Protein AF-A0A4Y2UQG6-F1 (afdb_monomer)

Sequence (236 aa):
MVRTAKNLVKQTGILSSPNRKAGKPLCAKTVKEVHDFYFCDEVSRVMPGKKDFLSIYVNGIKTHAQKHLILGNLNDVYIRFRELYPETKVGFSKFAEIRPKNCVLAGASGTHAVRVCTIHQNVKLMLTAIQQSNFTIEEENYYLKTYQHCLPLMMCNPAQSACYFGKCSECPGSENLAQKISDFFNNTGVENITFKQWLSTNRLTLETLVKSSEDFTAFLIEKLQLLLQHSFIATE

Radius of gyration: 27.93 Å; Cα contacts (8 Å, |Δi|>4): 248; chains: 1; bounding box: 57×42×87 Å

Nearest PDB structures (foldseek):
  2efw-assembly2_F  TM=2.407E-01  e=4.006E+00  Bacillus subtilis
  6k96-assembly1_B-2  TM=3.804E-01  e=5.611E+00  Streptomyces citricolor
  1p1j-assembly1_B  TM=3.902E-01  e=8.313E+00  Saccharomyces cerevisiae
  7v99-assembly1_A  TM=2.062E-01  e=6.641E+00  Homo sapiens

pLDDT: mean 84.13, std 10.54, range [46.88, 95.62]

Solvent-accessible surface area (backbone atoms only — not comparable to full-atom values): 14122 Å² total; per-residue (Å²): 110,71,69,61,51,56,53,40,30,74,76,66,34,89,89,52,71,82,77,76,77,80,71,85,80,75,58,69,67,59,54,48,53,54,46,55,52,53,67,32,76,89,43,16,41,77,44,87,52,95,80,32,57,39,84,43,73,58,98,85,42,83,41,83,38,66,24,22,42,33,76,62,56,72,65,61,53,47,52,54,46,44,70,78,37,69,85,63,90,70,56,69,74,58,52,65,66,66,50,52,87,41,56,40,55,77,79,44,91,77,59,74,78,69,79,75,47,58,63,62,48,31,52,50,35,46,39,50,29,61,56,66,77,35,98,67,82,48,84,92,48,55,48,59,73,43,68,83,49,43,56,60,62,36,29,42,89,83,68,51,77,45,43,43,71,72,70,43,90,80,38,66,34,61,61,64,56,45,48,55,52,50,50,50,30,63,77,69,69,47,60,65,47,64,34,49,38,65,44,85,85,87,58,85,42,80,44,80,48,76,37,43,44,68,59,42,44,58,52,50,51,55,48,50,57,54,36,40,39,49,53,55,64,74,72,108

Secondary structure (DSSP, 8-state):
-HHHHHHHHHHH-TT--PPPPPPPPPPHHHHHHHHHHHTSTTTEEE---TT-EEEEEETTEEEEEE-EEESS-HHHHHHHHHHH-TT----HHHHHHHS-TTEEETTSTTGGG----HHHHHHHHHHHHHHHHSS---GGGGGGS-HHHHGGGGS-SSPPHHHHTT--TT--TTHHHHHHHHHHHHHHT--EEEEEEEEESSSEEEEEEEEEHHHHHHHHHHHHHHHHHHHHHHH-

Mean predicted aligned error: 14.53 Å

Foldseek 3Di:
DVVVVVVQCVVPNDPGDDDDPDDDDDDPVLLVLLAVLCPPCVFWAFDPDPPQWDFDQDPNDTDIDTAIEGPDDLVVSVVVSCVVCVVRDDDSVVSVVSYDPSYDYCPPPPNPPDPPPLLQVQLVQLLVQVCVLDVDPPPVNVLSVHLVSVLPQQADVVHDPCRLVVNDPPTPHCPVVLVVQVVVCVVSVPQKTWTWGWDPPPDTDIDIDMDTSNVSSVVSSVSSSVVSNVVVVVVD

Structure (mmCIF, N/CA/C/O backbone):
data_AF-A0A4Y2UQG6-F1
#
_entry.id   AF-A0A4Y2UQG6-F1
#
loop_
_atom_site.group_PDB
_atom_site.id
_atom_site.type_symbol
_atom_site.label_atom_id
_atom_site.label_alt_id
_atom_site.label_comp_id
_atom_site.label_asym_id
_atom_site.label_entity_id
_atom_site.label_seq_id
_atom_site.pdbx_PDB_ins_code
_atom_site.Cartn_x
_atom_site.Cartn_y
_atom_site.Cartn_z
_atom_site.occupancy
_atom_site.B_iso_or_equiv
_atom_site.auth_seq_id
_atom_site.auth_comp_id
_atom_site.auth_asym_id
_atom_site.auth_atom_id
_atom_site.pdbx_PDB_model_num
ATOM 1 N N . MET A 1 1 ? -20.263 9.634 53.947 1.00 59.31 1 MET A N 1
ATOM 2 C CA . MET A 1 1 ? -19.062 8.971 53.386 1.00 59.31 1 MET A CA 1
ATOM 3 C C . MET A 1 1 ? -18.310 8.105 54.400 1.00 59.31 1 MET A C 1
ATOM 5 O O . MET A 1 1 ? -18.077 6.944 54.098 1.00 59.31 1 MET A O 1
ATOM 9 N N . VAL A 1 2 ? -17.990 8.590 55.609 1.00 73.44 2 VAL A N 1
ATOM 10 C CA . VAL A 1 2 ? -17.182 7.830 56.597 1.00 73.44 2 VAL A CA 1
ATOM 11 C C . VAL A 1 2 ? -17.821 6.503 57.052 1.00 73.44 2 VAL A C 1
ATOM 13 O O . VAL A 1 2 ? -17.135 5.490 57.139 1.00 73.44 2 VAL A O 1
ATOM 16 N N . ARG A 1 3 ? -19.139 6.468 57.309 1.00 78.00 3 ARG A N 1
ATOM 17 C CA . ARG A 1 3 ? -19.849 5.233 57.718 1.00 78.00 3 ARG A CA 1
ATOM 18 C C . ARG A 1 3 ? -19.848 4.162 56.621 1.00 78.00 3 ARG A C 1
ATOM 20 O O . ARG A 1 3 ? -19.617 2.993 56.902 1.00 78.00 3 ARG A O 1
ATOM 27 N N . THR A 1 4 ? -20.053 4.577 55.373 1.00 76.12 4 THR A N 1
ATOM 28 C CA . THR A 1 4 ? -20.059 3.697 54.200 1.00 76.12 4 THR A CA 1
ATOM 29 C C . THR A 1 4 ? -18.682 3.081 53.963 1.00 76.12 4 THR A C 1
ATOM 31 O O . THR A 1 4 ? -18.593 1.880 53.743 1.00 76.12 4 THR A O 1
ATOM 34 N N . ALA A 1 5 ? -17.613 3.874 54.098 1.00 76.75 5 ALA A N 1
ATOM 35 C CA . ALA A 1 5 ? -16.236 3.392 53.992 1.00 76.75 5 ALA A CA 1
ATOM 36 C C . ALA A 1 5 ? -15.879 2.384 55.102 1.00 76.75 5 ALA A C 1
ATOM 38 O O . ALA A 1 5 ? -15.334 1.325 54.809 1.00 76.75 5 ALA A O 1
ATOM 39 N N . LYS A 1 6 ? -16.254 2.654 56.364 1.00 82.94 6 LYS A N 1
ATOM 40 C CA . LYS A 1 6 ? -16.027 1.720 57.487 1.00 82.94 6 LYS A CA 1
ATOM 41 C C . LYS A 1 6 ? -16.740 0.375 57.295 1.00 82.94 6 LYS A C 1
ATOM 43 O O . LYS A 1 6 ? -16.175 -0.661 57.632 1.00 82.94 6 LYS A O 1
ATOM 48 N N . ASN A 1 7 ? -17.955 0.381 56.746 1.00 85.38 7 ASN A N 1
ATOM 49 C CA . ASN A 1 7 ? -18.686 -0.851 56.433 1.00 85.38 7 ASN A CA 1
ATOM 50 C C . ASN A 1 7 ? -18.042 -1.627 55.278 1.00 85.38 7 ASN A C 1
ATOM 52 O O . ASN A 1 7 ? -17.956 -2.849 55.345 1.00 85.38 7 ASN A O 1
ATOM 56 N N . LEU A 1 8 ? -17.547 -0.924 54.256 1.00 82.38 8 LEU A N 1
ATOM 57 C CA . LEU A 1 8 ? -16.873 -1.541 53.116 1.00 82.38 8 LEU A CA 1
ATOM 58 C C . LEU A 1 8 ? -15.574 -2.246 53.533 1.00 82.38 8 LEU A C 1
ATOM 60 O O . LEU A 1 8 ? -15.349 -3.395 53.156 1.00 82.38 8 LEU A O 1
ATOM 64 N N . VAL A 1 9 ? -14.784 -1.595 54.395 1.00 85.75 9 VAL A N 1
ATOM 65 C CA . VAL A 1 9 ? -13.540 -2.159 54.941 1.00 85.75 9 VAL A CA 1
ATOM 66 C C . VAL A 1 9 ? -13.820 -3.408 55.777 1.00 85.75 9 VAL A C 1
ATOM 68 O O . VAL A 1 9 ? -13.095 -4.392 55.668 1.00 85.75 9 VAL A O 1
ATOM 71 N N . LYS A 1 10 ? -14.904 -3.417 56.568 1.00 85.75 10 LYS A N 1
ATOM 72 C CA . LYS A 1 10 ? -15.327 -4.611 57.321 1.00 85.75 10 LYS A CA 1
ATOM 73 C C . LYS A 1 10 ? -15.720 -5.786 56.420 1.00 85.75 10 LYS A C 1
ATOM 75 O O . LYS A 1 10 ? -15.528 -6.925 56.822 1.00 85.75 10 LYS A O 1
ATOM 80 N N . GLN A 1 11 ? -16.293 -5.522 55.247 1.00 84.69 11 GLN A N 1
ATOM 81 C CA . GLN A 1 11 ? -16.768 -6.569 54.335 1.00 84.69 11 GLN A CA 1
ATOM 82 C C . GLN A 1 11 ? -15.687 -7.083 53.380 1.00 84.69 11 GLN A C 1
ATOM 84 O O . GLN A 1 11 ? -15.697 -8.256 53.029 1.00 84.69 11 GLN A O 1
ATOM 89 N N . THR A 1 12 ? -14.788 -6.207 52.925 1.00 82.69 12 THR A N 1
ATOM 90 C CA . THR A 1 12 ? -13.878 -6.492 51.796 1.00 82.69 12 THR A CA 1
ATOM 91 C C . THR A 1 12 ? -12.407 -6.189 52.090 1.00 82.69 12 THR A C 1
ATOM 93 O O . THR A 1 12 ? -11.560 -6.390 51.226 1.00 82.69 12 THR A O 1
ATOM 96 N N . GLY A 1 13 ? -12.084 -5.767 53.317 1.00 86.75 13 GLY A N 1
ATOM 97 C CA . GLY A 1 13 ? -10.716 -5.544 53.779 1.00 86.75 13 GLY A CA 1
ATOM 98 C C . GLY A 1 13 ? -10.219 -4.104 53.630 1.00 86.75 13 GLY A C 1
ATOM 99 O O . GLY A 1 13 ? -10.884 -3.212 53.101 1.00 86.75 13 GLY A O 1
ATOM 100 N N . ILE A 1 14 ? -9.017 -3.862 54.150 1.00 79.31 14 ILE A N 1
ATOM 101 C CA . ILE A 1 14 ? -8.327 -2.571 54.056 1.00 79.31 14 ILE A CA 1
ATOM 102 C C . ILE A 1 14 ? -8.007 -2.326 52.569 1.00 79.31 14 ILE A C 1
ATOM 104 O O . ILE A 1 14 ? -7.547 -3.243 51.900 1.00 79.31 14 ILE A O 1
ATOM 108 N N . LEU A 1 15 ? -8.263 -1.111 52.057 1.00 78.38 15 LEU A N 1
ATOM 109 C CA . LEU A 1 15 ? -8.229 -0.724 50.623 1.00 78.38 15 LEU A CA 1
ATOM 110 C C . LEU A 1 15 ? -9.467 -1.098 49.783 1.00 78.38 15 LEU A C 1
ATOM 112 O O . LEU A 1 15 ? -9.449 -0.989 48.557 1.00 78.38 15 LEU A O 1
ATOM 116 N N . SER A 1 16 ? -10.580 -1.458 50.420 1.00 76.12 16 SER A N 1
ATOM 117 C CA . SER A 1 16 ? -11.860 -1.636 49.734 1.00 76.12 16 SER A CA 1
ATOM 118 C C . SER A 1 16 ? -12.317 -0.362 49.006 1.00 76.12 16 SER A C 1
ATOM 120 O O . SER A 1 16 ? -12.436 0.700 49.627 1.00 76.12 16 SER A O 1
ATOM 122 N N . SER A 1 17 ? -12.650 -0.473 47.718 1.00 77.50 17 SER A N 1
ATOM 123 C CA . SER A 1 17 ? -13.267 0.604 46.932 1.00 77.50 17 SER A CA 1
ATOM 124 C C . SER A 1 17 ? -14.737 0.283 46.642 1.00 77.50 17 SER A C 1
ATOM 126 O O . SER A 1 17 ? -15.082 -0.883 46.441 1.00 77.50 17 SER A O 1
ATOM 128 N N . PRO A 1 18 ? -15.646 1.278 46.669 1.00 75.69 18 PRO A N 1
ATOM 129 C CA . PRO A 1 18 ? -17.056 1.026 46.406 1.00 75.69 18 PRO A CA 1
ATOM 130 C C . PRO A 1 18 ? -17.235 0.494 44.985 1.00 75.69 18 PRO A C 1
ATOM 132 O O . PRO A 1 18 ? -16.703 1.068 44.032 1.00 75.69 18 PRO A O 1
ATOM 135 N N . ASN A 1 19 ? -18.021 -0.577 44.843 1.00 74.25 19 ASN A N 1
ATOM 136 C CA . ASN A 1 19 ? -18.391 -1.100 43.533 1.00 74.25 19 ASN A CA 1
ATOM 137 C C . ASN A 1 19 ? -18.957 0.034 42.675 1.00 74.25 19 ASN A C 1
ATOM 139 O O . ASN A 1 19 ? -19.844 0.781 43.108 1.00 74.25 19 ASN A O 1
ATOM 143 N N . ARG A 1 20 ? -18.442 0.163 41.447 1.00 71.12 20 ARG A N 1
ATOM 144 C CA . ARG A 1 20 ? -18.994 1.108 40.474 1.00 71.12 20 ARG A CA 1
ATOM 145 C C . ARG A 1 20 ? -20.475 0.784 40.313 1.00 71.12 20 ARG A C 1
ATOM 147 O O . ARG A 1 20 ? -20.827 -0.360 40.032 1.00 71.12 20 ARG A O 1
ATOM 154 N N . LYS A 1 21 ? -21.343 1.781 40.512 1.00 72.00 21 LYS A N 1
ATOM 155 C CA . LYS A 1 21 ? -22.775 1.617 40.250 1.00 72.00 21 LYS A CA 1
ATOM 156 C C . LYS A 1 21 ? -22.926 1.156 38.804 1.00 72.00 21 LYS A C 1
ATOM 158 O O . LYS A 1 21 ? -22.448 1.838 37.899 1.00 72.00 21 LYS A O 1
ATOM 163 N N . ALA A 1 22 ? -23.554 -0.000 38.603 1.00 67.12 22 ALA A N 1
ATOM 164 C CA . ALA A 1 22 ? -23.855 -0.483 37.268 1.00 67.12 22 ALA A CA 1
ATOM 165 C C . ALA A 1 22 ? -24.710 0.574 36.553 1.00 67.12 22 ALA A C 1
ATOM 167 O O . ALA A 1 22 ? -25.723 1.031 37.087 1.00 67.12 22 ALA A O 1
ATOM 168 N N . GLY A 1 23 ? -24.260 1.013 35.377 1.00 68.06 23 GLY A N 1
ATOM 169 C CA . GLY A 1 23 ? -25.047 1.903 34.528 1.00 68.06 23 GLY A CA 1
ATOM 170 C C . GLY A 1 23 ? -26.311 1.205 34.025 1.00 68.06 23 GLY A C 1
ATOM 171 O O . GLY A 1 23 ? -26.434 -0.018 34.107 1.00 68.06 23 GLY A O 1
ATOM 172 N N . LYS A 1 24 ? -27.253 1.978 33.470 1.00 74.62 24 LYS A N 1
ATOM 173 C CA . LYS A 1 24 ? -28.418 1.393 32.795 1.00 74.62 24 LYS A CA 1
ATOM 174 C C . LYS A 1 24 ? -27.939 0.500 31.637 1.00 74.62 24 LYS A C 1
ATOM 176 O O . LYS A 1 24 ? -27.126 0.968 30.836 1.00 74.62 24 LYS A O 1
ATOM 181 N N . PRO A 1 25 ? -28.416 -0.754 31.536 1.00 71.31 25 PRO A N 1
ATOM 182 C CA . PRO A 1 25 ? -28.095 -1.605 30.400 1.00 71.31 25 PRO A CA 1
ATOM 183 C C . PRO A 1 25 ? -28.646 -0.969 29.121 1.00 71.31 25 PRO A C 1
ATOM 185 O O . PRO A 1 25 ? -29.734 -0.392 29.117 1.00 71.31 25 PRO A O 1
ATOM 188 N N . LEU A 1 26 ? -27.873 -1.043 28.039 1.00 77.81 26 LEU A N 1
ATOM 189 C CA . LEU A 1 26 ? -28.322 -0.567 26.735 1.00 77.81 26 LEU A CA 1
ATOM 190 C C . LEU A 1 26 ? -29.374 -1.509 26.152 1.00 77.81 26 LEU A C 1
ATOM 192 O O . LEU A 1 26 ? -29.358 -2.713 26.403 1.00 77.81 26 LEU A O 1
ATOM 196 N N . CYS A 1 27 ? -30.277 -0.946 25.351 1.00 83.44 27 CYS A N 1
ATOM 197 C CA . CYS A 1 27 ? -31.270 -1.728 24.628 1.00 83.44 27 CYS A CA 1
ATOM 198 C C . CYS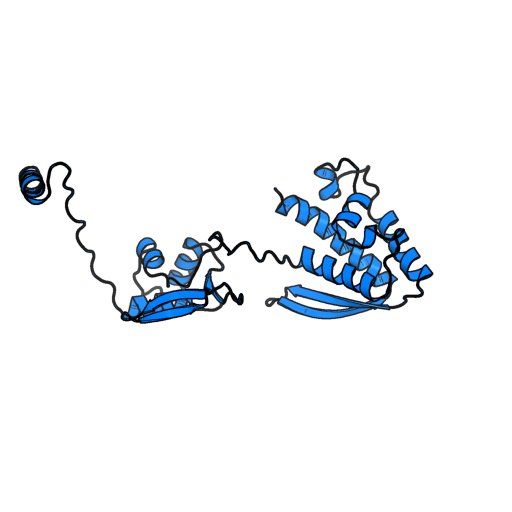 A 1 27 ? -30.578 -2.684 23.641 1.00 83.44 27 CYS A C 1
ATOM 200 O O . CYS A 1 27 ? -29.639 -2.292 22.945 1.00 83.44 27 CYS A O 1
ATOM 202 N N . ALA A 1 28 ? -31.077 -3.918 23.530 1.00 85.25 28 ALA A N 1
ATOM 203 C CA . ALA A 1 28 ? -30.563 -4.907 22.580 1.00 85.25 28 ALA A CA 1
ATOM 204 C C . ALA A 1 28 ? -30.622 -4.413 21.121 1.00 85.25 28 ALA A C 1
ATOM 206 O O . ALA A 1 28 ? -29.734 -4.729 20.332 1.00 85.25 28 ALA A O 1
ATOM 207 N N . LYS A 1 29 ? -31.620 -3.581 20.780 1.00 88.56 29 LYS A N 1
ATOM 208 C CA . LYS A 1 29 ? -31.740 -2.943 19.460 1.00 88.56 29 LYS A CA 1
ATOM 209 C C . LYS A 1 29 ? -30.519 -2.076 19.143 1.00 88.56 29 LYS A C 1
ATOM 211 O O . LYS A 1 29 ? -29.910 -2.230 18.095 1.00 88.56 29 LYS A O 1
ATOM 216 N N . THR A 1 30 ? -30.120 -1.234 20.093 1.00 87.75 30 THR A N 1
ATOM 217 C CA . THR A 1 30 ? -28.960 -0.345 19.969 1.00 87.75 30 THR A CA 1
ATOM 218 C C . THR A 1 30 ? -27.655 -1.119 19.813 1.00 87.75 30 THR A C 1
ATOM 220 O O . THR A 1 30 ? -26.798 -0.737 19.025 1.00 87.75 30 THR A O 1
ATOM 223 N N . VAL A 1 31 ? -27.498 -2.225 20.546 1.00 89.56 31 VAL A N 1
ATOM 224 C CA . VAL A 1 31 ? -26.325 -3.099 20.398 1.00 89.56 31 VAL A CA 1
ATOM 225 C C . VAL A 1 31 ? -26.276 -3.670 18.984 1.00 89.56 31 VAL A C 1
ATOM 227 O O . VAL A 1 31 ? -25.236 -3.593 18.338 1.00 89.56 31 VAL A O 1
ATOM 230 N N . LYS A 1 32 ? -27.403 -4.178 18.477 1.00 91.06 32 LYS A N 1
ATOM 231 C CA . LYS A 1 32 ? -27.479 -4.727 17.123 1.00 91.06 32 LYS A CA 1
ATOM 232 C C . LYS A 1 32 ? -27.126 -3.684 16.055 1.00 91.06 32 LYS A C 1
ATOM 234 O O . LYS A 1 32 ? -26.282 -3.967 15.218 1.00 91.06 32 LYS A O 1
ATOM 239 N N . GLU A 1 33 ? -27.674 -2.473 16.145 1.00 92.62 33 GLU A N 1
ATOM 240 C CA . GLU A 1 33 ? -27.352 -1.368 15.225 1.00 92.62 33 GLU A CA 1
ATOM 241 C C . GLU A 1 33 ? -25.851 -1.044 15.200 1.00 92.62 33 GLU A C 1
ATOM 243 O O . GLU A 1 33 ? -25.267 -0.871 14.132 1.00 92.62 33 GLU A O 1
ATOM 248 N N . VAL A 1 34 ? -25.199 -1.004 16.368 1.00 93.00 34 VAL A N 1
ATOM 249 C CA . VAL A 1 34 ? -23.748 -0.771 16.457 1.00 93.00 34 VAL A CA 1
ATOM 250 C C . VAL A 1 34 ? -22.963 -1.922 15.822 1.00 93.00 34 VAL A C 1
ATOM 252 O O . VAL A 1 34 ? -21.997 -1.677 15.102 1.00 93.00 34 VAL A O 1
ATOM 255 N N . HIS A 1 35 ? -23.366 -3.172 16.063 1.00 93.31 35 HIS A N 1
ATOM 256 C CA . HIS A 1 35 ? -22.738 -4.341 15.444 1.00 93.31 35 HIS A CA 1
ATOM 257 C C . HIS A 1 35 ? -22.876 -4.316 13.916 1.00 93.31 35 HIS A C 1
ATOM 259 O O . HIS A 1 35 ? -21.868 -4.454 13.223 1.00 93.31 35 HIS A O 1
ATOM 265 N N . ASP A 1 36 ? -24.087 -4.092 13.407 1.00 93.12 36 ASP A N 1
ATOM 266 C CA . ASP A 1 36 ? -24.377 -4.029 11.971 1.00 93.12 36 ASP A CA 1
ATOM 267 C C . ASP A 1 36 ? -23.586 -2.886 11.310 1.00 93.12 36 ASP A C 1
ATOM 269 O O . ASP A 1 36 ? -22.995 -3.070 10.245 1.00 93.12 36 ASP A O 1
ATOM 273 N N . PHE A 1 37 ? -23.463 -1.736 11.984 1.00 94.25 37 PHE A N 1
ATOM 274 C CA . PHE A 1 37 ? -22.629 -0.627 11.521 1.00 94.25 37 PHE A CA 1
ATOM 275 C C . PHE A 1 37 ? -21.143 -0.993 11.436 1.00 94.25 37 PHE A C 1
ATOM 277 O O . PHE A 1 37 ? -20.492 -0.681 10.440 1.00 94.25 37 PHE A O 1
ATOM 284 N N . TYR A 1 38 ? -20.594 -1.685 12.440 1.00 93.94 38 TYR A N 1
ATOM 285 C CA . TYR A 1 38 ? -19.204 -2.141 12.390 1.00 93.94 38 TYR A CA 1
ATOM 286 C C . TYR A 1 38 ? -18.952 -3.136 11.254 1.00 93.94 38 TYR A C 1
ATOM 288 O O . TYR A 1 38 ? -17.843 -3.150 10.725 1.00 93.94 38 TYR A O 1
ATOM 296 N N . PHE A 1 39 ? -19.937 -3.956 10.881 1.00 91.81 39 PHE A N 1
ATOM 297 C CA . PHE A 1 39 ? -19.825 -4.918 9.780 1.00 91.81 39 PHE A CA 1
ATOM 298 C C . PHE A 1 39 ? -20.112 -4.330 8.396 1.00 91.81 39 PHE A C 1
ATOM 300 O O . PHE A 1 39 ? -19.947 -5.036 7.406 1.00 91.81 39 PHE A O 1
ATOM 307 N N . CYS A 1 40 ? -20.489 -3.055 8.309 1.00 89.25 40 CYS A N 1
ATOM 308 C CA . CYS A 1 40 ? -20.601 -2.363 7.034 1.00 89.25 40 CYS A CA 1
ATOM 309 C C . CYS A 1 40 ? -19.231 -2.293 6.339 1.00 89.25 40 CYS A C 1
ATOM 311 O O . CYS A 1 40 ? -18.246 -1.875 6.955 1.00 89.25 40 CYS A O 1
ATOM 313 N N . ASP A 1 41 ? -19.187 -2.627 5.045 1.00 81.69 41 ASP A N 1
ATOM 314 C CA . ASP A 1 41 ? -17.964 -2.634 4.222 1.00 81.69 41 ASP A CA 1
ATOM 315 C C . ASP A 1 41 ? -17.271 -1.258 4.135 1.00 81.69 41 ASP A C 1
ATOM 317 O O . ASP A 1 41 ? -16.080 -1.157 3.822 1.00 81.69 41 ASP A O 1
ATOM 321 N N . GLU A 1 42 ? -18.009 -0.181 4.419 1.00 83.00 42 GLU A N 1
ATOM 322 C CA . GLU A 1 42 ? -17.467 1.179 4.500 1.00 83.00 42 GLU A CA 1
ATOM 323 C C . GLU A 1 42 ? -16.688 1.439 5.798 1.00 83.00 42 GLU A C 1
ATOM 325 O O . GLU A 1 42 ? -15.825 2.317 5.836 1.00 83.00 42 GLU A O 1
ATOM 330 N N . VAL A 1 43 ? -16.994 0.696 6.865 1.00 86.50 43 VAL A N 1
ATOM 331 C CA . VAL A 1 43 ? -16.442 0.889 8.214 1.00 86.50 43 VAL A CA 1
ATOM 332 C C . VAL A 1 43 ? -15.356 -0.137 8.513 1.00 86.50 43 VAL A C 1
ATOM 334 O O . VAL A 1 43 ? -14.313 0.208 9.082 1.00 86.50 43 VAL A O 1
ATOM 337 N N . SER A 1 44 ? -15.573 -1.396 8.133 1.00 89.44 44 SER A N 1
ATOM 338 C CA . SER A 1 44 ? -14.588 -2.460 8.296 1.00 89.44 44 SER A CA 1
ATOM 339 C C . SER A 1 44 ? -14.510 -3.369 7.076 1.00 89.44 44 SER A C 1
ATOM 341 O O . SER A 1 44 ? -15.455 -3.485 6.308 1.00 89.44 44 SER A O 1
ATOM 343 N N . ARG A 1 45 ? -13.364 -4.030 6.892 1.00 86.56 45 ARG A N 1
ATOM 344 C CA . ARG A 1 45 ? -13.153 -5.009 5.817 1.00 86.56 45 ARG A CA 1
ATOM 345 C C . ARG A 1 45 ? -12.725 -6.348 6.364 1.00 86.56 45 ARG A C 1
ATOM 347 O O . ARG A 1 45 ? -11.868 -6.411 7.241 1.00 86.56 45 ARG A O 1
ATOM 354 N N . VAL A 1 46 ? -13.250 -7.417 5.782 1.00 87.12 46 VAL A N 1
ATOM 355 C CA . VAL A 1 46 ? -12.806 -8.781 6.074 1.00 87.12 46 VAL A CA 1
ATOM 356 C C . VAL A 1 46 ? -11.313 -8.911 5.760 1.00 87.12 46 VAL A C 1
ATOM 358 O O . VAL A 1 46 ? -10.864 -8.584 4.661 1.00 87.12 46 VAL A O 1
ATOM 361 N N . MET A 1 47 ? -10.532 -9.395 6.722 1.00 83.56 47 MET A N 1
ATOM 362 C CA . MET A 1 47 ? -9.133 -9.754 6.503 1.00 83.56 47 MET A CA 1
ATOM 363 C C . MET A 1 47 ? -9.083 -11.162 5.893 1.00 83.56 47 MET A C 1
ATOM 365 O O . MET A 1 47 ? -9.564 -12.084 6.541 1.00 83.56 47 MET A O 1
ATOM 369 N N . PRO A 1 48 ? -8.539 -11.381 4.682 1.00 79.38 48 PRO A N 1
ATOM 370 C CA . PRO A 1 48 ? -8.662 -12.663 3.976 1.00 79.38 48 PRO A CA 1
ATOM 371 C C . PRO A 1 48 ? -7.637 -13.730 4.399 1.00 79.38 48 PRO A C 1
ATOM 373 O O . PRO A 1 48 ? -7.674 -14.853 3.895 1.00 79.38 48 PRO A O 1
ATOM 376 N N . GLY A 1 49 ? -6.678 -13.412 5.274 1.00 76.94 49 GLY A N 1
ATOM 377 C CA . GLY A 1 49 ? -5.585 -14.322 5.593 1.00 76.94 49 GLY A CA 1
ATOM 378 C C . GLY A 1 49 ? -6.036 -15.567 6.359 1.00 76.94 49 GLY A C 1
ATOM 379 O O . GLY A 1 49 ? -6.877 -15.517 7.255 1.00 76.94 49 GLY A O 1
ATOM 380 N N . LYS A 1 50 ? -5.383 -16.706 6.088 1.00 77.19 50 LYS A N 1
ATOM 381 C CA . LYS A 1 50 ? -5.613 -17.972 6.815 1.00 77.19 50 LYS A CA 1
ATOM 382 C C . LYS A 1 50 ? -5.359 -17.854 8.325 1.00 77.19 50 LYS A C 1
ATOM 384 O O . LYS A 1 50 ? -5.891 -18.643 9.091 1.00 77.19 50 LYS A O 1
ATOM 389 N N . LYS A 1 51 ? -4.535 -16.893 8.757 1.00 77.50 51 LYS A N 1
ATOM 390 C CA . LYS A 1 51 ? -4.244 -16.600 10.175 1.00 77.50 51 LYS A CA 1
ATOM 391 C C . LYS A 1 51 ? -5.152 -15.506 10.762 1.00 77.50 51 LYS A C 1
ATOM 393 O O . LYS A 1 51 ? -5.065 -15.214 11.955 1.00 77.50 51 LYS A O 1
ATOM 398 N N . ASP A 1 52 ? -6.038 -14.923 9.957 1.00 83.00 52 ASP A N 1
ATOM 399 C CA . ASP A 1 52 ? -6.895 -13.799 10.337 1.00 83.00 52 ASP A CA 1
ATOM 400 C C . ASP A 1 52 ? -8.259 -14.254 10.867 1.00 83.00 52 ASP A C 1
ATOM 402 O O . ASP A 1 52 ? -9.298 -13.687 10.545 1.00 83.00 52 ASP A O 1
ATOM 406 N N . PHE A 1 53 ? -8.255 -15.260 11.739 1.00 86.19 53 PHE A N 1
ATOM 407 C CA . PHE A 1 53 ? -9.434 -15.683 12.488 1.00 86.19 53 PHE A CA 1
ATOM 408 C C . PHE A 1 53 ? -9.223 -15.477 13.989 1.00 86.19 53 PHE A C 1
ATOM 410 O O . PHE A 1 53 ? -8.095 -15.446 14.491 1.00 86.19 53 PHE A O 1
ATOM 417 N N . LEU A 1 54 ? -10.320 -15.319 14.720 1.00 85.62 54 LEU A N 1
ATOM 418 C CA . LEU A 1 54 ? -10.341 -15.214 16.171 1.00 85.62 54 LEU A CA 1
ATOM 419 C C . LEU A 1 54 ? -11.308 -16.255 16.733 1.00 85.62 54 LEU A C 1
ATOM 421 O O . LEU A 1 54 ? -12.419 -16.412 16.232 1.00 85.62 54 LEU A O 1
ATOM 425 N N . SER A 1 55 ? -10.902 -16.961 17.786 1.00 86.12 55 SER A N 1
ATOM 426 C CA . SER A 1 55 ? -11.822 -17.822 18.528 1.00 86.12 55 SER A CA 1
ATOM 427 C C . SER A 1 55 ? -12.641 -16.971 19.498 1.00 86.12 55 SER A C 1
ATOM 429 O O . SER A 1 55 ? -12.100 -16.448 20.473 1.00 86.12 55 SER A O 1
ATOM 431 N N . ILE A 1 56 ? -13.938 -16.837 19.234 1.00 85.44 56 ILE A N 1
ATOM 432 C CA . ILE A 1 56 ? -14.900 -16.151 20.099 1.00 85.44 56 ILE A CA 1
ATOM 433 C C . ILE A 1 56 ? -15.842 -17.166 20.747 1.00 85.44 56 ILE A C 1
ATOM 435 O O . ILE A 1 56 ? -16.200 -18.176 20.151 1.00 85.44 56 ILE A O 1
ATOM 439 N N . TYR A 1 57 ? -16.259 -16.891 21.980 1.00 84.44 57 TYR A N 1
ATOM 440 C CA . TYR A 1 57 ? -17.343 -17.631 22.617 1.00 84.44 57 TYR A CA 1
ATOM 441 C C . TYR A 1 57 ? -18.657 -16.910 22.334 1.00 84.44 57 TYR A C 1
ATOM 443 O O . TYR A 1 57 ? -18.829 -15.765 22.754 1.00 84.44 57 TYR A O 1
ATOM 451 N N . VAL A 1 58 ? -19.568 -17.581 21.637 1.00 81.06 58 VAL A N 1
ATOM 452 C CA . VAL A 1 58 ? -20.935 -17.110 21.391 1.00 81.06 58 VAL A CA 1
ATOM 453 C C . VAL A 1 58 ? -21.864 -18.116 22.054 1.00 81.06 58 VAL A C 1
ATOM 455 O O . VAL A 1 58 ? -21.812 -19.300 21.738 1.00 81.06 58 VAL A O 1
ATOM 458 N N . ASN A 1 59 ? -22.663 -17.670 23.025 1.00 81.06 59 ASN A N 1
ATOM 459 C CA . ASN A 1 59 ? -23.590 -18.525 23.783 1.00 81.06 59 ASN A CA 1
ATOM 460 C C . ASN A 1 59 ? -22.924 -19.768 24.412 1.00 81.06 59 ASN A C 1
ATOM 462 O O . ASN A 1 59 ? -23.492 -20.853 24.425 1.00 81.06 59 ASN A O 1
ATOM 466 N N . GLY A 1 60 ? -21.687 -19.620 24.900 1.00 83.50 60 GLY A N 1
ATOM 467 C CA . GLY A 1 60 ? -20.913 -20.713 25.504 1.00 83.50 60 GLY A CA 1
ATOM 468 C C . GLY A 1 60 ? -20.212 -21.639 24.504 1.00 83.50 60 GLY A C 1
ATOM 469 O O . GLY A 1 60 ? -19.388 -22.451 24.915 1.00 83.50 60 GLY A O 1
ATOM 470 N N . ILE A 1 61 ? -20.454 -21.481 23.200 1.00 87.25 61 ILE A N 1
ATOM 471 C CA . ILE A 1 61 ? -19.825 -22.286 22.150 1.00 87.25 61 ILE A CA 1
ATOM 472 C C . ILE A 1 61 ? -18.628 -21.528 21.576 1.00 87.25 61 ILE A C 1
ATOM 474 O O . ILE A 1 61 ? -18.735 -20.368 21.165 1.00 87.25 61 ILE A O 1
ATOM 478 N N . LYS A 1 62 ? -17.470 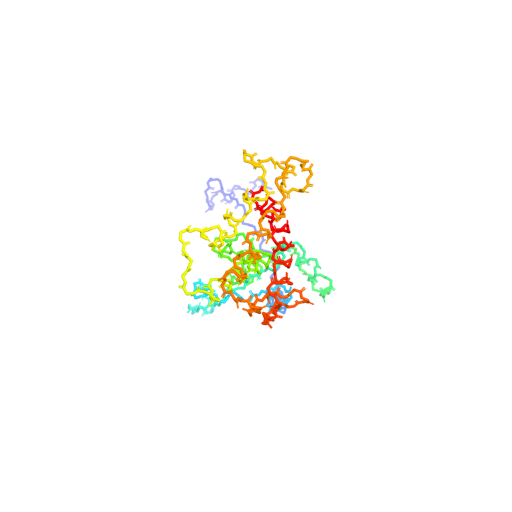-22.192 21.532 1.00 88.75 62 LYS A N 1
ATOM 479 C CA . LYS A 1 62 ? -16.266 -21.660 20.890 1.00 88.75 62 LYS A CA 1
ATOM 480 C C . LYS A 1 62 ? -16.436 -21.734 19.373 1.00 88.75 62 LYS A C 1
ATOM 482 O O . LYS A 1 62 ? -16.503 -22.818 18.806 1.00 88.75 62 LYS A O 1
ATOM 487 N N . THR A 1 63 ? -16.480 -20.580 18.722 1.00 88.38 63 THR A N 1
ATOM 488 C CA . THR A 1 63 ? -16.615 -20.440 17.268 1.00 88.38 63 THR A CA 1
ATOM 489 C C . THR A 1 63 ? -15.434 -19.656 16.706 1.00 88.38 63 THR A C 1
ATOM 491 O O . THR A 1 63 ? -14.853 -18.803 17.381 1.00 88.38 63 THR A O 1
ATOM 494 N N . HIS A 1 64 ? -15.032 -19.976 15.477 1.00 88.81 64 HIS A N 1
ATOM 495 C CA . HIS A 1 64 ? -14.013 -19.221 14.753 1.00 88.81 64 HIS A CA 1
ATOM 496 C C . HIS A 1 64 ? -14.705 -18.145 13.918 1.00 88.81 64 HIS A C 1
ATOM 498 O O . HIS A 1 64 ? -15.512 -18.464 13.051 1.00 88.81 64 HIS A O 1
ATOM 504 N N . ALA A 1 65 ? -14.392 -16.881 14.189 1.00 88.62 65 ALA A N 1
ATOM 505 C CA . ALA A 1 65 ? -14.883 -15.742 13.426 1.00 88.62 65 ALA A CA 1
ATOM 506 C C . ALA A 1 65 ? -13.734 -15.104 12.643 1.00 88.62 65 ALA A C 1
ATOM 508 O O . ALA A 1 65 ? -12.636 -14.930 13.180 1.00 88.62 65 ALA A O 1
ATOM 509 N N . GLN A 1 66 ? -13.990 -14.733 11.390 1.00 89.31 66 GLN A N 1
ATOM 510 C CA . GLN A 1 66 ? -13.023 -14.001 10.578 1.00 89.31 66 GLN A CA 1
ATOM 511 C C . GLN A 1 66 ? -12.814 -12.599 11.159 1.00 89.31 66 GLN A C 1
ATOM 513 O O . GLN A 1 66 ? -13.768 -11.958 11.615 1.00 89.31 66 GLN A O 1
ATOM 518 N N . LYS A 1 67 ? -11.567 -12.123 11.168 1.00 90.38 67 LYS A N 1
ATOM 519 C CA . LYS A 1 67 ? -11.247 -10.760 11.596 1.00 90.38 67 LYS A CA 1
ATOM 520 C C . LYS A 1 67 ? -11.696 -9.754 10.541 1.00 90.38 67 LYS A C 1
ATOM 522 O O . LYS A 1 67 ? -11.547 -9.979 9.342 1.00 90.38 67 LYS A O 1
ATOM 527 N N . HIS A 1 68 ? -12.192 -8.621 11.011 1.00 90.62 68 HIS A N 1
ATOM 528 C CA . HIS A 1 68 ? -12.505 -7.446 10.216 1.00 90.62 68 HIS A CA 1
ATOM 529 C C . HIS A 1 68 ? -11.581 -6.307 10.641 1.00 90.62 68 HIS A C 1
ATOM 531 O O . HIS A 1 68 ? -11.491 -6.001 11.826 1.00 90.62 68 HIS A O 1
ATOM 537 N N . LEU A 1 69 ? -10.894 -5.672 9.700 1.00 88.75 69 LEU A N 1
ATOM 538 C CA . LEU A 1 69 ? -10.070 -4.499 9.952 1.00 88.75 69 LEU A CA 1
ATOM 539 C C . LEU A 1 69 ? -10.926 -3.238 9.844 1.00 88.75 69 LEU A C 1
ATOM 541 O O . LEU A 1 69 ? -11.496 -2.973 8.789 1.00 88.75 69 LEU A O 1
ATOM 545 N N . ILE A 1 70 ? -10.994 -2.452 10.916 1.00 90.25 70 ILE A N 1
ATOM 546 C CA . ILE A 1 70 ? -11.646 -1.139 10.911 1.00 90.25 70 ILE A CA 1
ATOM 547 C C . ILE A 1 70 ? -10.779 -0.163 10.106 1.00 90.25 70 ILE A C 1
ATOM 549 O O . ILE A 1 70 ? -9.578 -0.052 10.355 1.00 90.25 70 ILE A O 1
ATOM 553 N N . LEU A 1 71 ? -11.392 0.534 9.145 1.00 83.62 71 LEU A N 1
ATOM 554 C CA . LEU A 1 71 ? -10.690 1.371 8.162 1.00 83.62 71 LEU A CA 1
ATOM 555 C C . LEU A 1 71 ? -10.337 2.780 8.660 1.00 83.62 71 LEU A C 1
ATOM 557 O O . LEU A 1 71 ? -9.611 3.498 7.979 1.00 83.62 71 LEU A O 1
ATOM 561 N N . GLY A 1 72 ? -10.845 3.179 9.825 1.00 82.31 72 GLY A N 1
ATOM 562 C CA . GLY A 1 72 ? -10.637 4.504 10.405 1.00 82.31 72 GLY A CA 1
ATOM 563 C C . GLY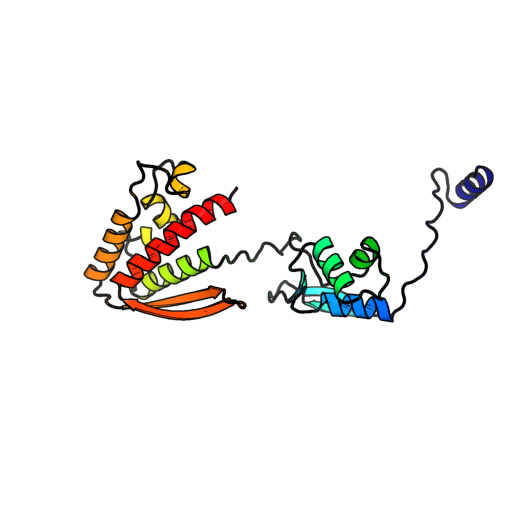 A 1 72 ? -10.281 4.455 11.885 1.00 82.31 72 GLY A C 1
ATOM 564 O O . GLY A 1 72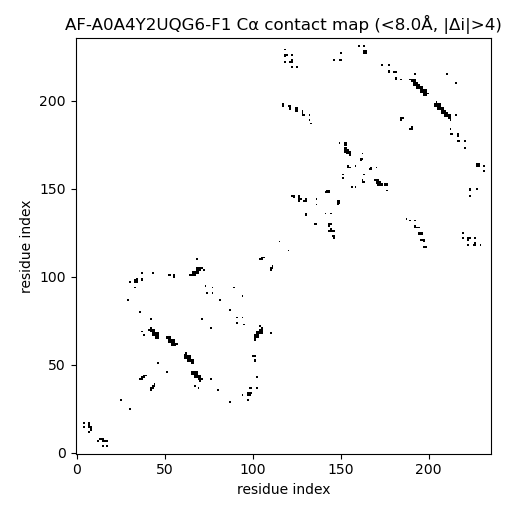 ? -10.280 3.395 12.522 1.00 82.31 72 GLY A O 1
ATOM 565 N N . ASN A 1 73 ? -9.992 5.625 12.451 1.00 86.00 73 ASN A N 1
ATOM 566 C CA . ASN A 1 73 ? -9.835 5.742 13.893 1.00 86.00 73 ASN A CA 1
ATOM 567 C C . ASN A 1 73 ? -11.218 5.572 14.576 1.00 86.00 73 ASN A C 1
ATOM 569 O O . ASN A 1 73 ? -12.269 5.768 13.962 1.00 86.00 73 ASN A O 1
ATOM 573 N N . LEU A 1 74 ? -11.246 5.187 15.857 1.00 90.00 74 LEU A N 1
ATOM 574 C CA . LEU A 1 74 ? -12.522 4.968 16.555 1.00 90.00 74 LEU A CA 1
ATOM 575 C C . LEU A 1 74 ? -13.368 6.243 16.683 1.00 90.00 74 LEU A C 1
ATOM 577 O O . LEU A 1 74 ? -14.592 6.135 16.726 1.00 90.00 74 LEU A O 1
ATOM 581 N N . ASN A 1 75 ? -12.738 7.418 16.763 1.00 89.12 75 ASN A N 1
ATOM 582 C CA . ASN A 1 75 ? -13.435 8.698 16.885 1.00 89.12 75 ASN A CA 1
ATOM 583 C C . ASN A 1 75 ? -14.200 9.031 15.598 1.00 89.12 75 ASN A C 1
ATOM 585 O O . ASN A 1 75 ? -15.395 9.292 15.668 1.00 89.12 75 ASN A O 1
ATOM 589 N N . ASP A 1 76 ? -13.555 8.946 14.439 1.00 87.44 76 ASP A N 1
ATOM 590 C CA . ASP A 1 76 ? -14.125 9.185 13.112 1.00 87.44 76 ASP A CA 1
ATOM 591 C C . ASP A 1 76 ? -15.271 8.209 12.845 1.00 87.44 76 ASP A C 1
ATOM 593 O O . ASP A 1 76 ? -16.355 8.598 12.413 1.00 87.44 76 ASP A O 1
ATOM 597 N N . VAL A 1 77 ? -15.058 6.929 13.171 1.00 91.00 77 VAL A N 1
ATOM 598 C CA . VAL A 1 77 ? -16.081 5.886 13.036 1.00 91.00 77 VAL A CA 1
ATOM 599 C C . VAL A 1 77 ? -17.291 6.189 13.929 1.00 91.00 77 VAL A C 1
ATOM 601 O O . VAL A 1 77 ? -18.430 5.998 13.506 1.00 91.00 77 VAL A O 1
ATOM 604 N N . TYR A 1 78 ? -17.074 6.702 15.142 1.00 93.69 78 TYR A N 1
ATOM 605 C CA . TYR A 1 78 ? -18.155 7.115 16.039 1.00 93.69 78 TYR A CA 1
ATOM 606 C C . TYR A 1 78 ? -18.883 8.380 15.562 1.00 93.69 78 TYR A C 1
ATOM 608 O O . TYR A 1 78 ? -20.109 8.438 15.654 1.00 93.69 78 TYR A O 1
ATOM 616 N N . ILE A 1 79 ? -18.164 9.375 15.036 1.00 91.31 79 ILE A N 1
ATOM 617 C CA . ILE A 1 79 ? -18.767 10.580 14.446 1.00 91.31 79 ILE A CA 1
ATOM 618 C C . ILE A 1 79 ? -19.702 10.169 13.304 1.00 91.31 79 ILE A C 1
ATOM 620 O O . ILE A 1 79 ? -20.885 10.502 13.337 1.00 91.31 79 ILE A O 1
ATOM 624 N N . ARG A 1 80 ? -19.222 9.321 12.387 1.00 90.62 80 ARG A N 1
ATOM 625 C CA . ARG A 1 80 ? -20.022 8.791 11.274 1.00 90.62 80 ARG A CA 1
ATOM 626 C C . ARG A 1 80 ? -21.233 7.982 11.744 1.00 90.62 80 ARG A C 1
ATOM 628 O O . ARG A 1 80 ? -22.312 8.084 11.168 1.00 90.62 80 ARG A O 1
ATOM 635 N N . PHE A 1 81 ? -21.090 7.202 12.818 1.00 93.06 81 PHE A N 1
ATOM 636 C CA . PHE A 1 81 ? -22.225 6.503 13.427 1.00 93.06 81 PHE A CA 1
ATOM 637 C C . PHE A 1 81 ? -23.295 7.483 13.924 1.00 93.06 81 PHE A C 1
ATOM 639 O O . PHE A 1 81 ? -24.482 7.264 13.700 1.00 93.06 81 PHE A O 1
ATOM 646 N N . ARG A 1 82 ? -22.892 8.572 14.589 1.00 92.69 82 ARG A N 1
ATOM 647 C CA . ARG A 1 82 ? -23.817 9.589 15.113 1.00 92.69 82 ARG A CA 1
ATOM 648 C C . ARG A 1 82 ? -24.523 10.370 14.005 1.00 92.69 82 ARG A C 1
ATOM 650 O O . ARG A 1 82 ? -25.668 10.759 14.210 1.00 92.69 82 ARG A O 1
ATOM 657 N N . GLU A 1 83 ? -23.864 10.573 12.869 1.00 90.81 83 GLU A N 1
ATOM 658 C CA . GLU A 1 83 ? -24.459 11.192 11.678 1.00 90.81 83 GLU A CA 1
ATOM 659 C C . GLU A 1 83 ? -25.530 10.294 11.043 1.00 90.81 83 GLU A C 1
ATOM 661 O O . GLU A 1 83 ? -26.608 10.773 10.701 1.00 90.81 83 GLU A O 1
ATOM 666 N N . LEU A 1 84 ? -25.263 8.989 10.931 1.00 89.44 84 LEU A N 1
ATOM 667 C CA . LEU A 1 84 ? -26.188 8.023 10.323 1.00 89.44 84 LEU A CA 1
ATOM 668 C C . LEU A 1 84 ? -27.327 7.595 11.259 1.00 89.44 84 LEU A C 1
ATOM 670 O O . LEU A 1 84 ? -28.419 7.270 10.796 1.00 89.44 84 LEU A O 1
ATOM 674 N N . TYR A 1 85 ? -27.084 7.603 12.571 1.00 90.50 85 TYR A N 1
ATOM 675 C CA . TYR A 1 85 ? -28.035 7.175 13.599 1.00 90.50 85 TYR A CA 1
ATOM 676 C C . TYR A 1 85 ? -28.206 8.255 14.685 1.00 90.50 85 TYR A C 1
ATOM 678 O O . TYR A 1 85 ? -27.842 8.035 15.849 1.00 90.50 85 TYR A O 1
ATOM 686 N N . PRO A 1 86 ? -28.775 9.432 14.350 1.00 88.62 86 PRO A N 1
ATOM 687 C CA . PRO A 1 86 ? -28.887 10.555 15.287 1.00 88.62 86 PRO A CA 1
ATOM 688 C C . PRO A 1 86 ? -29.749 10.225 16.519 1.00 88.62 86 PRO A C 1
ATOM 690 O O . PRO A 1 86 ? -29.420 10.635 17.640 1.00 88.62 86 PRO A O 1
ATOM 693 N N . GLU A 1 87 ? -30.791 9.409 16.330 1.00 87.38 87 GLU A N 1
ATOM 694 C CA . GLU A 1 87 ? -31.729 8.967 17.374 1.00 87.38 87 GLU A CA 1
ATOM 695 C C . GLU A 1 87 ? -31.105 7.992 18.385 1.00 87.38 87 GLU A C 1
ATOM 697 O O . GLU A 1 87 ? -31.535 7.899 19.542 1.00 87.38 87 GLU A O 1
ATOM 702 N N . THR A 1 88 ? -30.048 7.279 17.988 1.00 86.81 88 THR A N 1
ATOM 703 C CA . THR A 1 88 ? -29.423 6.254 18.822 1.00 86.81 88 THR A CA 1
ATOM 704 C C . THR A 1 88 ? -28.457 6.892 19.822 1.00 86.81 88 THR A C 1
ATOM 706 O O . THR A 1 88 ? -27.337 7.306 19.508 1.00 86.81 88 THR A O 1
ATOM 709 N N . LYS A 1 89 ? -28.896 6.983 21.083 1.00 85.38 89 LYS A N 1
ATOM 710 C CA . LYS A 1 89 ? -28.132 7.592 22.185 1.00 85.38 89 LYS A CA 1
ATOM 711 C C . LYS A 1 89 ? -27.095 6.620 22.751 1.00 85.38 89 LYS A C 1
ATOM 713 O O . LYS A 1 89 ? -27.362 5.893 23.706 1.00 85.38 89 LYS A O 1
ATOM 718 N N . VAL A 1 90 ? -25.891 6.643 22.185 1.00 89.06 90 VAL A N 1
ATOM 719 C CA . VAL A 1 90 ? -24.722 5.898 22.679 1.00 89.06 90 VAL A CA 1
ATOM 720 C C . VAL A 1 90 ? -23.552 6.858 22.822 1.00 89.06 90 VAL A C 1
ATOM 722 O O . VAL A 1 90 ? -23.273 7.616 21.905 1.00 89.06 90 VAL A O 1
ATOM 725 N N . GLY A 1 91 ? -22.872 6.833 23.971 1.00 90.44 91 GLY A N 1
ATOM 726 C CA . GLY A 1 91 ? -21.633 7.588 24.172 1.00 90.44 91 GLY A CA 1
ATOM 727 C C . GLY A 1 91 ? -20.412 6.846 23.622 1.00 90.44 91 GLY A C 1
ATOM 728 O O . GLY A 1 91 ? -20.390 5.615 23.615 1.00 90.44 91 GLY A O 1
ATOM 729 N N . PHE A 1 92 ? -19.369 7.588 23.242 1.00 91.62 92 PHE A N 1
ATOM 730 C CA . PHE A 1 92 ? -18.146 7.053 22.627 1.00 91.62 92 PHE A CA 1
ATOM 731 C C . PHE A 1 92 ? -17.537 5.857 23.376 1.00 91.62 92 PHE A C 1
ATOM 733 O O . PHE A 1 92 ? -17.302 4.806 22.783 1.00 91.62 92 PHE A O 1
ATOM 740 N N . SER A 1 93 ? -17.331 5.971 24.694 1.00 89.75 93 SER A N 1
ATOM 741 C CA . SER A 1 93 ? -16.724 4.890 25.483 1.00 89.75 93 SER A CA 1
ATOM 742 C C . SER A 1 93 ? -17.527 3.594 25.399 1.00 89.75 93 SER A C 1
ATOM 744 O O . SER A 1 93 ? -16.949 2.513 25.331 1.00 89.75 93 SER A O 1
ATOM 746 N N . LYS A 1 94 ? -18.861 3.699 25.365 1.00 89.94 94 LYS A N 1
ATOM 747 C CA . LYS A 1 94 ? -19.733 2.529 25.297 1.00 89.94 94 LYS A CA 1
ATOM 748 C C . LYS A 1 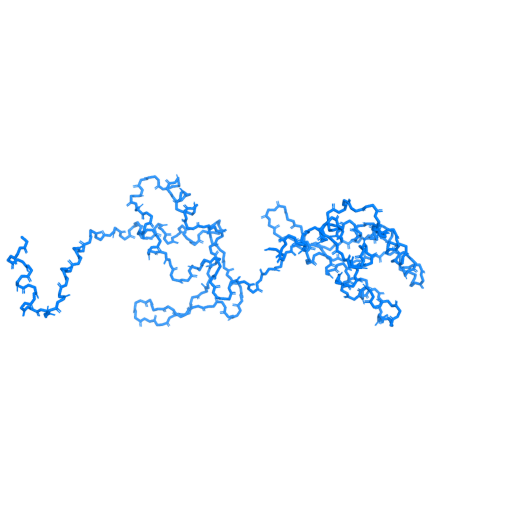94 ? -19.832 1.969 23.880 1.00 89.94 94 LYS A C 1
ATOM 750 O O . LYS A 1 94 ? -19.865 0.755 23.723 1.00 89.94 94 LYS A O 1
ATOM 755 N N . PHE A 1 95 ? -19.809 2.834 22.869 1.00 93.00 95 PHE A N 1
ATOM 756 C CA . PHE A 1 95 ? -19.675 2.442 21.466 1.00 93.00 95 PHE A CA 1
ATOM 757 C C . PHE A 1 95 ? -18.404 1.606 21.241 1.00 93.00 95 PHE A C 1
ATOM 759 O O . PHE A 1 95 ? -18.479 0.493 20.726 1.00 93.00 95 PHE A O 1
ATOM 766 N N . ALA A 1 96 ? -17.258 2.089 21.733 1.00 91.75 96 ALA A N 1
ATOM 767 C CA . ALA A 1 96 ? -15.981 1.386 21.638 1.00 91.75 96 ALA A CA 1
ATOM 768 C C . ALA A 1 96 ? -15.964 0.054 22.4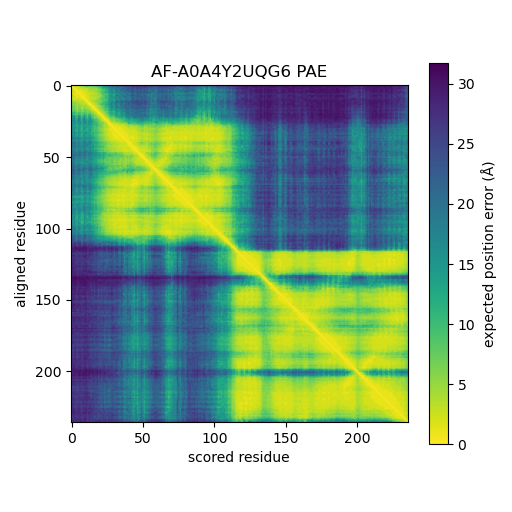16 1.00 91.75 96 ALA A C 1
ATOM 770 O O . ALA A 1 96 ? -15.322 -0.901 21.980 1.00 91.75 96 ALA A O 1
ATOM 771 N N . GLU A 1 97 ? -16.669 -0.026 23.550 1.00 90.12 97 GLU A N 1
ATOM 772 C CA . GLU A 1 97 ? -16.793 -1.252 24.353 1.00 90.12 97 GLU A CA 1
ATOM 773 C C . GLU A 1 97 ? -17.670 -2.320 23.674 1.00 90.12 97 GLU A C 1
ATOM 775 O O . GLU A 1 97 ? -17.363 -3.506 23.761 1.00 90.12 97 GLU A O 1
ATOM 780 N N . ILE A 1 98 ? -18.749 -1.910 22.994 1.00 91.50 98 ILE A N 1
ATOM 781 C CA . ILE A 1 98 ? -19.702 -2.813 22.315 1.00 91.50 98 ILE A CA 1
ATOM 782 C C . ILE A 1 98 ? -19.144 -3.367 21.003 1.00 91.50 98 ILE A C 1
ATOM 784 O O . ILE A 1 98 ? -19.669 -4.343 20.473 1.00 91.50 98 ILE A O 1
ATOM 788 N N . ARG A 1 99 ? -18.062 -2.779 20.488 1.00 91.75 99 ARG A N 1
ATOM 789 C CA . ARG A 1 99 ? -17.395 -3.227 19.269 1.00 91.75 99 ARG A CA 1
ATOM 790 C C . ARG A 1 99 ? -17.247 -4.762 19.229 1.00 91.75 99 ARG A C 1
ATOM 792 O O . ARG A 1 99 ? -16.678 -5.341 20.163 1.00 91.75 99 ARG A O 1
ATOM 799 N N . PRO A 1 100 ? -17.663 -5.421 18.127 1.00 91.44 100 PRO A N 1
ATOM 800 C CA . PRO A 1 100 ? -17.454 -6.853 17.950 1.00 91.44 100 PRO A CA 1
ATOM 801 C C . PRO A 1 100 ? -15.980 -7.227 18.150 1.00 91.44 100 PRO A C 1
ATOM 803 O O . PRO A 1 100 ? -15.085 -6.569 17.622 1.00 91.44 100 PRO A O 1
ATOM 806 N N . LYS A 1 101 ? -15.699 -8.309 18.888 1.00 89.50 101 LYS A N 1
ATOM 807 C CA . LYS A 1 101 ? -14.315 -8.738 19.186 1.00 89.50 101 LYS A CA 1
ATOM 808 C C . LYS A 1 101 ? -13.507 -9.096 17.938 1.00 89.50 101 LYS A C 1
ATOM 810 O O . LYS A 1 101 ? -12.282 -9.033 17.965 1.00 89.50 101 LYS A O 1
ATOM 815 N N . ASN A 1 102 ? -14.186 -9.504 16.870 1.00 90.69 102 ASN A N 1
ATOM 816 C CA . ASN A 1 102 ? -13.573 -9.798 15.585 1.00 90.69 102 ASN A CA 1
ATOM 817 C C . ASN A 1 102 ? -13.294 -8.535 14.747 1.00 90.69 102 ASN A C 1
ATOM 819 O O . ASN A 1 102 ? -12.561 -8.643 13.772 1.00 90.69 102 ASN A O 1
ATOM 823 N N . CYS A 1 103 ? -13.778 -7.351 15.138 1.00 91.06 103 CYS A N 1
ATOM 824 C CA . CYS A 1 103 ? -13.406 -6.077 14.520 1.00 91.06 103 CYS A CA 1
ATOM 825 C C . CYS A 1 103 ? -12.153 -5.495 15.199 1.00 91.06 103 CYS A C 1
ATOM 827 O O . CYS A 1 103 ? -12.199 -5.011 16.334 1.00 91.06 103 CYS A O 1
ATOM 829 N N . VAL A 1 104 ? -11.020 -5.548 14.502 1.00 89.44 104 VAL A N 1
ATOM 830 C CA . VAL A 1 104 ? -9.698 -5.126 14.977 1.00 89.44 104 VAL A CA 1
ATOM 831 C C . VAL A 1 104 ? -9.322 -3.747 14.435 1.00 89.44 104 VAL A C 1
ATOM 833 O O . VAL A 1 104 ? -9.717 -3.364 13.336 1.00 89.44 104 VAL A O 1
ATOM 836 N N . LEU A 1 105 ? -8.549 -2.987 15.213 1.00 86.81 105 LEU A N 1
ATOM 837 C CA . LEU A 1 105 ? -8.017 -1.689 14.788 1.00 86.81 105 LEU A CA 1
ATOM 838 C C . LEU A 1 105 ? -6.731 -1.863 13.988 1.00 86.81 105 LEU A C 1
ATOM 840 O O . LEU A 1 105 ? -5.934 -2.760 14.279 1.00 86.81 105 LEU A O 1
ATOM 844 N N . ALA A 1 106 ? -6.495 -0.938 13.059 1.00 76.19 106 ALA A N 1
ATOM 845 C CA . ALA A 1 106 ? -5.172 -0.726 12.490 1.00 76.19 106 ALA A CA 1
ATOM 846 C C . ALA A 1 106 ? -4.173 -0.443 13.628 1.00 76.19 106 ALA A C 1
ATOM 848 O O . ALA A 1 106 ? -4.429 0.417 14.470 1.00 76.19 106 ALA A O 1
ATOM 849 N N . GLY A 1 107 ? -3.081 -1.208 13.701 1.00 68.38 107 GLY A N 1
ATOM 850 C CA . G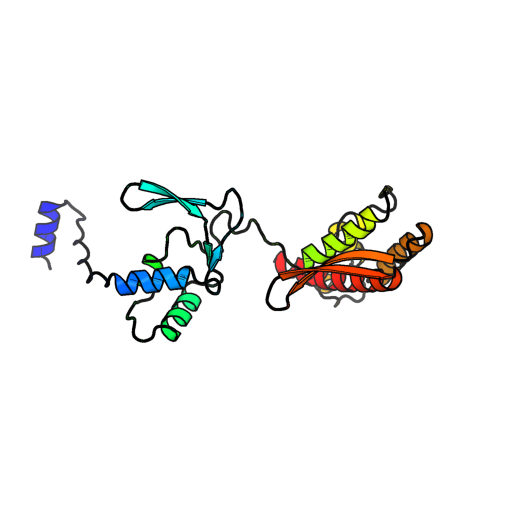LY A 1 107 ? -2.124 -1.136 14.816 1.00 68.38 107 GLY A CA 1
ATOM 851 C C . GLY A 1 107 ? -2.038 -2.407 15.661 1.00 68.38 107 GLY A C 1
ATOM 852 O O . GLY A 1 107 ? -1.032 -2.650 16.323 1.00 68.38 107 GLY A O 1
A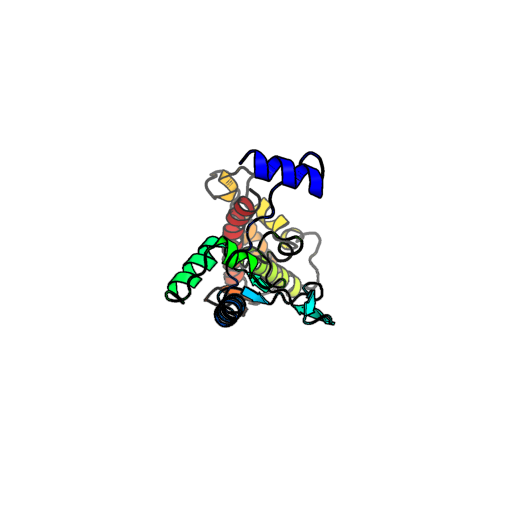TOM 853 N N . ALA A 1 108 ? -3.077 -3.250 15.650 1.00 68.69 108 ALA A N 1
ATOM 854 C CA . ALA A 1 108 ? -3.039 -4.511 16.387 1.00 68.69 108 ALA A CA 1
ATOM 855 C C . ALA A 1 108 ? -1.991 -5.466 15.785 1.00 68.69 108 ALA A C 1
ATOM 857 O O . ALA A 1 108 ? -1.787 -5.496 14.569 1.00 68.69 108 ALA A O 1
ATOM 858 N N . SER A 1 109 ? -1.336 -6.276 16.621 1.00 60.72 109 SER A N 1
ATOM 859 C CA . SER A 1 109 ? -0.330 -7.241 16.156 1.00 60.72 109 SER A CA 1
ATOM 860 C C . SER A 1 109 ? -0.887 -8.130 15.031 1.00 60.72 109 SER A C 1
ATOM 862 O O . SER A 1 109 ? -1.982 -8.686 15.148 1.00 60.72 109 SER A O 1
ATOM 864 N N . GLY A 1 110 ? -0.158 -8.212 13.914 1.00 63.00 110 GLY A N 1
ATOM 865 C CA . GLY A 1 110 ? -0.582 -8.906 12.691 1.00 63.00 110 GLY A CA 1
ATOM 866 C C . GLY A 1 110 ? -1.340 -8.047 11.666 1.00 63.00 110 GLY A C 1
ATOM 867 O O . GLY A 1 110 ? -1.422 -8.449 10.511 1.00 63.00 110 GLY A O 1
ATOM 868 N N . THR A 1 111 ? -1.821 -6.847 12.017 1.00 57.62 111 THR A N 1
ATOM 869 C CA . THR A 1 111 ? -2.502 -5.940 11.057 1.00 57.62 111 THR A CA 1
ATOM 870 C C . THR A 1 111 ? -1.537 -5.195 10.132 1.00 57.62 111 THR A C 1
ATOM 872 O O . THR A 1 111 ? -1.919 -4.777 9.045 1.00 57.62 111 THR A O 1
ATOM 875 N N . HIS A 1 112 ? -0.262 -5.088 10.516 1.00 53.09 112 HIS A N 1
ATOM 876 C CA . HIS A 1 112 ? 0.793 -4.469 9.708 1.00 53.09 112 HIS A CA 1
ATOM 877 C C . HIS A 1 112 ? 1.386 -5.391 8.631 1.00 53.09 112 HIS A C 1
ATOM 879 O O . HIS A 1 112 ? 2.252 -4.959 7.876 1.00 53.09 112 HIS A O 1
ATOM 885 N N . ALA A 1 113 ? 0.933 -6.645 8.533 1.00 46.88 113 ALA A N 1
ATOM 886 C CA . ALA A 1 113 ? 1.513 -7.623 7.613 1.00 46.88 113 ALA A CA 1
ATOM 887 C C . ALA A 1 113 ? 1.194 -7.359 6.128 1.00 46.88 113 ALA A C 1
ATOM 889 O O . ALA A 1 113 ? 1.760 -8.016 5.260 1.00 46.88 113 ALA A O 1
ATOM 890 N N . VAL A 1 114 ? 0.313 -6.402 5.810 1.00 50.44 114 VAL A N 1
ATOM 891 C CA . VAL A 1 114 ? -0.097 -6.119 4.428 1.00 50.44 114 VAL A CA 1
ATOM 892 C C . VAL A 1 114 ? -0.055 -4.615 4.155 1.00 50.44 114 VAL A C 1
ATOM 894 O O . VAL A 1 114 ? -1.078 -3.963 3.976 1.00 50.44 114 VAL A O 1
ATOM 897 N N . ARG A 1 115 ? 1.151 -4.038 4.091 1.00 53.34 115 ARG A N 1
ATOM 898 C CA . ARG A 1 115 ? 1.369 -2.795 3.332 1.00 53.34 115 ARG A CA 1
ATOM 899 C C . ARG A 1 115 ? 1.732 -3.158 1.896 1.00 53.34 115 ARG A C 1
ATOM 901 O O . ARG A 1 115 ? 2.895 -3.107 1.508 1.00 53.34 115 ARG A O 1
ATOM 908 N N . VAL A 1 116 ? 0.740 -3.527 1.092 1.00 61.41 116 VAL A N 1
ATOM 909 C CA . VAL A 1 116 ? 0.921 -3.541 -0.365 1.00 61.41 116 VAL A CA 1
ATOM 910 C C . VAL A 1 116 ? 0.531 -2.155 -0.860 1.00 61.41 116 VAL A C 1
ATOM 912 O O . VAL A 1 116 ? -0.597 -1.922 -1.278 1.00 61.41 116 VAL A O 1
ATOM 915 N N . CYS A 1 117 ? 1.447 -1.194 -0.726 1.00 81.19 117 CYS A N 1
ATOM 916 C CA . CYS A 1 117 ? 1.262 0.095 -1.381 1.00 81.19 117 CYS A CA 1
ATOM 917 C C . CYS A 1 117 ? 1.229 -0.139 -2.895 1.00 81.19 117 CYS A C 1
ATOM 919 O O . CYS A 1 117 ? 2.120 -0.799 -3.433 1.00 81.19 117 CYS A O 1
ATOM 921 N N . THR A 1 118 ? 0.227 0.412 -3.578 1.00 85.94 118 THR A N 1
ATOM 922 C CA . THR A 1 118 ? 0.098 0.311 -5.037 1.00 85.94 118 THR A CA 1
ATOM 923 C C . THR A 1 118 ? 1.325 0.867 -5.753 1.00 85.94 118 THR A C 1
ATOM 925 O O . THR A 1 118 ? 1.746 0.285 -6.743 1.00 85.94 118 THR A O 1
ATOM 928 N N . ILE A 1 119 ? 1.963 1.912 -5.214 1.00 88.62 119 ILE A N 1
ATOM 929 C CA . ILE A 1 119 ? 3.194 2.501 -5.765 1.00 88.62 119 ILE A CA 1
ATOM 930 C C . ILE A 1 119 ? 4.321 1.457 -5.778 1.00 88.62 119 ILE A C 1
ATOM 932 O O . ILE A 1 119 ? 4.879 1.154 -6.829 1.00 88.62 119 ILE A O 1
ATOM 936 N N . HIS A 1 120 ? 4.596 0.828 -4.630 1.00 87.44 120 HIS A N 1
ATOM 937 C CA . HIS A 1 120 ? 5.604 -0.231 -4.525 1.00 87.44 120 HIS A CA 1
ATOM 938 C C . HIS A 1 120 ? 5.237 -1.460 -5.363 1.00 87.44 120 HIS A C 1
ATOM 940 O O . HIS A 1 120 ? 6.093 -2.057 -6.014 1.00 87.44 120 HIS A O 1
ATOM 946 N N . GLN A 1 121 ? 3.968 -1.869 -5.323 1.00 88.56 121 GLN A N 1
ATOM 947 C CA . GLN A 1 121 ? 3.520 -3.089 -5.981 1.00 88.56 121 GLN A CA 1
ATOM 948 C C . GLN A 1 121 ? 3.535 -2.962 -7.502 1.00 88.56 121 GLN A C 1
ATOM 950 O O . GLN A 1 121 ? 3.922 -3.913 -8.173 1.00 88.56 121 GLN A O 1
ATOM 955 N N . ASN A 1 122 ? 3.163 -1.805 -8.045 1.00 92.31 122 ASN A N 1
ATOM 956 C CA . ASN A 1 122 ? 3.162 -1.575 -9.486 1.00 92.31 122 ASN A CA 1
ATOM 957 C C . ASN A 1 122 ? 4.584 -1.602 -10.046 1.00 92.31 122 ASN A C 1
ATOM 959 O O . ASN A 1 122 ? 4.823 -2.308 -11.018 1.00 92.31 122 ASN A O 1
ATOM 963 N N . VAL A 1 123 ? 5.548 -0.952 -9.382 1.00 92.44 123 VAL A N 1
ATOM 964 C CA . VAL A 1 123 ? 6.960 -1.031 -9.795 1.00 92.44 123 VAL A CA 1
ATOM 965 C C . VAL A 1 123 ? 7.475 -2.472 -9.734 1.00 92.44 123 VAL A C 1
ATOM 967 O O . VAL A 1 123 ? 8.136 -2.922 -10.664 1.00 92.44 123 VAL A O 1
ATOM 970 N N . LYS A 1 124 ? 7.134 -3.236 -8.685 1.00 91.06 124 LYS A N 1
ATOM 971 C CA . LYS A 1 124 ? 7.490 -4.665 -8.612 1.00 91.06 124 LYS A CA 1
ATOM 972 C C . LYS A 1 124 ? 6.920 -5.458 -9.786 1.00 91.06 124 LYS A C 1
ATOM 974 O O . LYS A 1 124 ? 7.657 -6.221 -10.394 1.00 91.06 124 LYS A O 1
ATOM 979 N N . LEU A 1 125 ? 5.640 -5.268 -10.112 1.00 91.88 125 LEU A N 1
ATOM 980 C CA . LEU A 1 125 ? 4.991 -5.960 -11.229 1.00 91.88 125 LEU A CA 1
ATOM 981 C C . LEU A 1 125 ? 5.634 -5.608 -12.576 1.00 91.88 125 LEU A C 1
ATOM 983 O O . LEU A 1 125 ? 5.820 -6.496 -13.403 1.00 91.88 125 LEU A O 1
ATOM 987 N N . MET A 1 126 ? 6.008 -4.343 -12.776 1.00 93.12 126 MET A N 1
ATOM 988 C CA . MET A 1 126 ? 6.723 -3.903 -13.975 1.00 93.12 126 MET A CA 1
ATOM 989 C C . MET A 1 126 ? 8.107 -4.549 -14.073 1.00 93.12 126 MET A C 1
ATOM 991 O O . MET A 1 126 ? 8.427 -5.123 -15.106 1.00 93.12 126 MET A O 1
ATOM 995 N N . LEU A 1 127 ? 8.899 -4.543 -12.997 1.00 91.19 127 LEU A N 1
ATOM 996 C CA . LEU A 1 127 ? 10.208 -5.207 -12.989 1.00 91.19 127 LEU A CA 1
ATOM 997 C C . LEU A 1 127 ? 10.077 -6.714 -13.228 1.00 91.19 127 LEU A C 1
ATOM 999 O O . LEU A 1 127 ? 10.835 -7.275 -14.007 1.00 91.19 127 LEU A O 1
ATOM 1003 N N . THR A 1 128 ? 9.081 -7.372 -12.630 1.00 89.06 128 THR A N 1
ATOM 1004 C CA . THR A 1 128 ? 8.801 -8.788 -12.901 1.00 89.06 128 THR A CA 1
ATOM 1005 C C . THR A 1 128 ? 8.464 -9.041 -14.371 1.00 89.06 128 THR A C 1
ATOM 1007 O O . THR A 1 128 ? 8.877 -10.066 -14.899 1.00 89.06 128 THR A O 1
ATOM 1010 N N . ALA A 1 129 ? 7.774 -8.125 -15.055 1.00 89.56 129 ALA A N 1
ATOM 1011 C CA . ALA A 1 129 ? 7.497 -8.275 -16.483 1.00 89.56 129 ALA A CA 1
ATOM 1012 C C . ALA A 1 129 ? 8.781 -8.267 -17.330 1.00 89.56 129 ALA A C 1
ATOM 1014 O O . ALA A 1 129 ? 8.915 -9.103 -18.216 1.00 89.56 129 ALA A O 1
ATOM 1015 N N . ILE A 1 130 ? 9.760 -7.417 -16.996 1.00 87.50 130 ILE A N 1
ATOM 1016 C CA . ILE A 1 130 ? 11.089 -7.403 -17.645 1.00 87.50 130 ILE A CA 1
ATOM 1017 C C . ILE A 1 130 ? 11.821 -8.737 -17.436 1.00 87.50 130 ILE A C 1
ATOM 1019 O O . ILE A 1 130 ? 12.479 -9.265 -18.328 1.00 87.50 130 ILE A O 1
ATOM 1023 N N . GLN A 1 131 ? 11.693 -9.306 -16.238 1.00 82.62 131 GLN A N 1
ATOM 1024 C CA . GLN A 1 131 ? 12.303 -10.592 -15.887 1.00 82.62 131 GLN A CA 1
ATOM 1025 C C . GLN A 1 131 ? 11.597 -11.777 -16.541 1.00 82.62 131 GLN A C 1
ATOM 1027 O O . GLN A 1 131 ? 12.164 -12.855 -16.630 1.00 82.62 131 GLN A O 1
ATOM 1032 N N . GLN A 1 132 ? 10.338 -11.612 -16.939 1.00 79.31 132 GLN A N 1
ATOM 1033 C CA . GLN A 1 132 ? 9.567 -12.639 -17.631 1.00 79.31 132 GLN A CA 1
ATOM 1034 C C . GLN A 1 132 ? 9.719 -12.542 -19.147 1.00 79.31 132 GLN A C 1
ATOM 1036 O O . GLN A 1 132 ? 9.602 -13.563 -19.820 1.00 79.31 132 GLN A O 1
ATOM 1041 N N . SER A 1 133 ? 10.002 -11.350 -19.684 1.00 72.31 133 SER A N 1
ATOM 1042 C CA . SER A 1 133 ? 10.312 -11.183 -21.105 1.00 72.31 133 SER A CA 1
ATOM 1043 C C . SER A 1 133 ? 11.659 -11.800 -21.490 1.00 72.31 133 SER A C 1
ATOM 1045 O O . SER A 1 133 ? 11.864 -12.059 -22.667 1.00 72.31 133 SER A O 1
ATOM 1047 N N . ASN A 1 134 ? 12.544 -12.085 -20.523 1.00 64.50 134 ASN A N 1
ATOM 1048 C CA . ASN A 1 134 ? 13.844 -12.720 -20.750 1.00 64.50 134 ASN A CA 1
ATOM 1049 C C . ASN A 1 134 ? 14.129 -13.816 -19.710 1.00 64.50 134 ASN A C 1
ATOM 1051 O O . ASN A 1 134 ? 14.096 -13.565 -18.512 1.00 64.50 134 ASN A O 1
ATOM 1055 N N . PHE A 1 135 ? 14.450 -15.034 -20.159 1.00 51.66 135 PHE A N 1
ATOM 1056 C CA . PHE A 1 135 ? 14.611 -16.216 -19.293 1.00 51.66 135 PHE A CA 1
ATOM 1057 C C . PHE A 1 135 ? 15.825 -16.168 -18.340 1.00 51.66 135 PHE A C 1
ATOM 1059 O O . PHE A 1 135 ? 15.906 -16.984 -17.420 1.00 51.66 135 PHE A O 1
ATOM 1066 N N . THR A 1 136 ? 16.745 -15.215 -18.508 1.00 52.38 136 THR A N 1
ATOM 1067 C CA . THR A 1 136 ? 17.960 -15.080 -17.692 1.00 52.38 136 THR A CA 1
ATOM 1068 C C . THR A 1 136 ? 18.283 -13.609 -17.437 1.00 52.38 136 THR A C 1
ATOM 1070 O O . THR A 1 136 ? 18.733 -12.893 -18.325 1.00 52.38 136 THR A O 1
ATOM 1073 N N . ILE A 1 137 ? 18.091 -13.145 -16.196 1.00 59.19 137 ILE A N 1
ATOM 1074 C CA . ILE A 1 137 ? 18.785 -11.943 -15.717 1.00 59.19 137 ILE A CA 1
ATOM 1075 C C . ILE A 1 137 ? 20.250 -12.352 -15.554 1.00 59.19 137 ILE A C 1
ATOM 1077 O O . ILE A 1 137 ? 20.612 -12.984 -14.562 1.00 59.19 137 ILE A O 1
ATOM 1081 N N . GLU A 1 138 ? 21.068 -12.060 -16.555 1.00 62.38 138 GLU A N 1
ATOM 1082 C CA . GLU A 1 138 ? 22.518 -12.238 -16.480 1.00 62.38 138 GLU A CA 1
ATOM 1083 C C . GLU A 1 138 ? 23.123 -11.294 -15.423 1.00 62.38 138 GLU A C 1
ATOM 1085 O O . GLU A 1 138 ? 22.489 -10.313 -15.017 1.00 62.38 138 GLU A O 1
ATOM 1090 N N . GLU A 1 139 ? 24.346 -11.578 -14.958 1.00 59.19 139 GLU A N 1
ATOM 1091 C CA . GLU A 1 139 ? 25.023 -10.781 -13.917 1.00 59.19 139 GLU A CA 1
ATOM 1092 C C . GLU A 1 139 ? 25.093 -9.284 -14.270 1.00 59.19 139 GLU A C 1
ATOM 1094 O O . GLU A 1 139 ? 24.977 -8.429 -13.390 1.00 59.19 139 GLU A O 1
ATOM 1099 N N . GLU A 1 140 ? 25.174 -8.960 -15.562 1.00 61.88 140 GLU A N 1
ATOM 1100 C CA . GLU A 1 140 ? 25.255 -7.593 -16.085 1.00 61.88 140 GLU A CA 1
ATOM 1101 C C . GLU A 1 140 ? 23.965 -6.772 -15.875 1.00 61.88 140 GLU A C 1
ATOM 1103 O O . GLU A 1 140 ? 24.016 -5.544 -15.798 1.00 61.88 140 GLU A O 1
ATOM 1108 N N . ASN A 1 141 ? 22.811 -7.427 -15.687 1.00 69.25 141 ASN A N 1
ATOM 1109 C CA . ASN A 1 141 ? 21.498 -6.779 -15.549 1.00 69.25 141 ASN A CA 1
ATOM 1110 C C . ASN A 1 141 ? 20.905 -6.873 -14.133 1.00 69.25 141 ASN A C 1
ATOM 1112 O O . ASN A 1 141 ? 19.702 -6.669 -13.928 1.00 69.25 141 ASN A O 1
ATOM 1116 N N . TYR A 1 142 ? 21.742 -7.135 -13.120 1.00 71.69 142 TYR A N 1
ATOM 1117 C CA . TYR A 1 142 ? 21.310 -7.285 -11.721 1.00 71.69 142 TYR A CA 1
ATOM 1118 C C . TYR A 1 142 ? 20.515 -6.077 -11.188 1.00 71.69 142 TYR A C 1
ATOM 1120 O O . TYR A 1 142 ? 19.686 -6.221 -10.282 1.00 71.69 142 TYR A O 1
ATOM 1128 N N . TYR A 1 143 ? 20.736 -4.888 -11.758 1.00 73.69 143 TYR A N 1
ATOM 1129 C CA . TYR A 1 143 ? 20.063 -3.656 -11.361 1.00 73.69 143 TYR A CA 1
ATOM 1130 C C . TYR A 1 143 ? 18.551 -3.658 -11.643 1.00 73.69 143 TYR A C 1
ATOM 1132 O O . TYR A 1 143 ? 17.822 -2.895 -11.010 1.00 73.69 143 TYR A O 1
ATOM 1140 N N . LEU A 1 144 ? 18.058 -4.549 -12.514 1.00 82.25 144 LEU A N 1
ATOM 1141 C CA . LEU A 1 144 ? 16.630 -4.737 -12.821 1.00 82.25 144 LEU A CA 1
ATOM 1142 C C . LEU A 1 144 ? 15.968 -5.838 -11.977 1.00 82.25 144 LEU A C 1
ATOM 1144 O O . LEU A 1 144 ? 14.794 -6.169 -12.163 1.00 82.25 144 LEU A O 1
ATOM 1148 N N . LYS A 1 145 ? 16.692 -6.411 -11.008 1.00 80.00 145 LYS A N 1
ATOM 1149 C CA . LYS A 1 145 ? 16.155 -7.464 -10.137 1.00 80.00 145 LYS A CA 1
ATOM 1150 C C . LYS A 1 145 ? 15.094 -6.937 -9.173 1.00 80.00 145 LYS A C 1
ATOM 1152 O O . LYS A 1 145 ? 14.071 -7.579 -8.936 1.00 80.00 145 LYS A O 1
ATOM 1157 N N . THR A 1 146 ? 15.351 -5.777 -8.580 1.00 85.44 146 THR A N 1
ATOM 1158 C CA . THR A 1 146 ? 14.449 -5.135 -7.623 1.00 85.44 146 THR A CA 1
ATOM 1159 C C . THR A 1 146 ? 14.574 -3.623 -7.725 1.00 85.44 146 THR A C 1
ATOM 1161 O O . THR A 1 146 ? 15.625 -3.099 -8.090 1.00 85.44 146 THR A O 1
ATOM 1164 N N . TYR A 1 147 ? 13.525 -2.908 -7.316 1.00 87.88 147 TYR A N 1
ATOM 1165 C CA . TYR A 1 147 ? 13.551 -1.446 -7.295 1.00 87.88 147 TYR A CA 1
ATOM 1166 C C . TYR A 1 147 ? 14.682 -0.903 -6.410 1.00 87.88 147 TYR A C 1
ATOM 1168 O O . TYR A 1 147 ? 15.220 0.157 -6.695 1.00 87.88 147 TYR A O 1
ATOM 1176 N N . GLN A 1 148 ? 15.089 -1.642 -5.371 1.00 86.94 148 GLN A N 1
ATOM 1177 C CA . GLN A 1 148 ? 16.174 -1.249 -4.469 1.00 86.94 148 GLN A CA 1
ATOM 1178 C C . GLN A 1 148 ? 17.522 -1.129 -5.186 1.00 86.94 148 GLN A C 1
ATOM 1180 O O . GLN A 1 148 ? 18.388 -0.407 -4.706 1.00 86.94 148 GLN A O 1
ATOM 1185 N N . HIS A 1 149 ? 17.695 -1.800 -6.327 1.00 86.56 149 HIS A N 1
ATOM 1186 C CA . HIS A 1 149 ? 18.875 -1.630 -7.169 1.00 86.56 149 HIS A CA 1
ATOM 1187 C C . HIS A 1 149 ? 18.705 -0.516 -8.212 1.00 86.56 149 HIS A C 1
ATOM 1189 O O . HIS A 1 149 ? 19.697 0.084 -8.610 1.00 86.56 149 HIS A O 1
ATOM 1195 N N . CYS A 1 150 ? 17.470 -0.192 -8.614 1.00 88.12 150 CYS A N 1
ATOM 1196 C CA . CYS A 1 150 ? 17.189 0.907 -9.541 1.00 88.12 150 CYS A CA 1
ATOM 1197 C C . CYS A 1 150 ? 17.341 2.286 -8.877 1.00 88.12 150 CYS A C 1
ATOM 1199 O O . CYS A 1 150 ? 17.973 3.173 -9.440 1.00 88.12 150 CYS A O 1
ATOM 1201 N N . LEU A 1 151 ? 16.774 2.475 -7.677 1.00 90.19 151 LEU A N 1
ATOM 1202 C CA . LEU A 1 151 ? 16.720 3.791 -7.020 1.00 90.19 151 LEU A CA 1
ATOM 1203 C C . LEU A 1 151 ? 18.108 4.426 -6.781 1.00 90.19 151 LEU A C 1
ATOM 1205 O O . LEU A 1 151 ? 18.247 5.620 -7.046 1.00 90.19 151 LEU A O 1
ATOM 1209 N N . PRO A 1 152 ? 19.149 3.687 -6.340 1.00 88.69 152 PRO A N 1
ATOM 1210 C CA . PRO A 1 152 ? 20.483 4.259 -6.153 1.00 88.69 152 PRO A CA 1
ATOM 1211 C C . PRO A 1 152 ? 21.127 4.764 -7.446 1.00 88.69 152 PRO A C 1
ATOM 1213 O O . PRO A 1 152 ? 21.969 5.648 -7.385 1.00 88.69 152 PRO A O 1
ATOM 1216 N N . LEU A 1 153 ? 20.728 4.241 -8.611 1.00 88.94 153 LEU A N 1
ATOM 1217 C CA . LEU A 1 153 ? 21.239 4.709 -9.905 1.00 88.94 153 LEU A CA 1
ATOM 1218 C C . LEU A 1 153 ? 20.681 6.084 -10.295 1.00 88.94 153 LEU A C 1
ATOM 1220 O O . LEU A 1 153 ? 21.233 6.727 -11.180 1.00 88.94 153 LEU A O 1
ATOM 1224 N N . MET A 1 154 ? 19.603 6.528 -9.640 1.00 90.38 154 MET A N 1
ATOM 1225 C CA . MET A 1 154 ? 18.943 7.809 -9.904 1.00 90.38 154 MET A CA 1
ATOM 1226 C C . MET A 1 154 ? 19.371 8.924 -8.940 1.00 90.38 154 MET A C 1
ATOM 1228 O O . MET A 1 154 ? 18.984 10.079 -9.117 1.00 90.38 154 MET A O 1
ATOM 1232 N N . MET A 1 155 ? 20.143 8.592 -7.904 1.00 91.62 155 MET A N 1
ATOM 1233 C CA . MET A 1 155 ? 20.477 9.491 -6.801 1.00 91.62 155 MET A CA 1
ATOM 1234 C C . MET A 1 155 ? 21.980 9.536 -6.537 1.00 91.62 155 MET A C 1
ATOM 1236 O O . MET A 1 155 ? 22.732 8.656 -6.943 1.00 91.62 155 MET A O 1
ATOM 1240 N N . CYS A 1 156 ? 22.414 10.556 -5.800 1.00 91.06 156 CYS A N 1
ATOM 1241 C CA . CYS A 1 156 ? 23.762 10.594 -5.248 1.00 91.06 156 CYS A CA 1
ATOM 1242 C C . CYS A 1 156 ? 23.990 9.430 -4.270 1.00 91.06 156 CYS A C 1
ATOM 1244 O O . CYS A 1 156 ? 23.065 8.983 -3.590 1.00 91.06 156 CYS A O 1
ATOM 1246 N N . ASN A 1 157 ? 25.243 8.995 -4.139 1.00 87.88 157 ASN A N 1
ATOM 1247 C CA . ASN A 1 157 ? 25.671 8.055 -3.109 1.00 87.88 157 ASN A CA 1
ATOM 1248 C C . ASN A 1 157 ? 26.822 8.677 -2.292 1.00 87.88 157 ASN A C 1
ATOM 1250 O O . ASN A 1 157 ? 27.903 8.854 -2.855 1.00 87.88 157 ASN A O 1
ATOM 1254 N N . PRO A 1 158 ? 26.628 9.022 -1.002 1.00 87.50 158 PRO A N 1
ATOM 1255 C CA . PRO A 1 158 ? 25.425 8.812 -0.189 1.00 87.50 158 PRO A CA 1
ATOM 1256 C C . PRO A 1 158 ? 24.265 9.758 -0.552 1.00 87.50 158 PRO A C 1
ATOM 1258 O O . PRO A 1 158 ? 24.471 10.939 -0.836 1.00 87.50 158 PRO A O 1
ATOM 1261 N N . ALA A 1 159 ? 23.034 9.240 -0.504 1.00 89.19 159 ALA A N 1
ATOM 1262 C CA . ALA A 1 159 ? 21.828 10.004 -0.822 1.00 89.19 159 ALA A CA 1
ATOM 1263 C C . ALA A 1 159 ? 21.435 10.939 0.333 1.00 89.19 159 ALA A C 1
ATOM 1265 O O . ALA A 1 159 ? 21.432 10.541 1.497 1.00 89.19 159 ALA A O 1
ATOM 1266 N N . GLN A 1 160 ? 21.056 12.171 -0.003 1.00 90.19 160 GLN A N 1
ATOM 1267 C CA . GLN A 1 160 ? 20.514 13.164 0.930 1.00 90.19 160 GLN A CA 1
ATOM 1268 C C . GLN A 1 160 ? 18.990 13.245 0.793 1.00 90.19 160 GLN A C 1
ATOM 1270 O O . GLN A 1 160 ? 18.442 12.855 -0.238 1.00 90.19 160 GLN A O 1
ATOM 1275 N N . SER A 1 161 ? 18.290 13.821 1.777 1.00 89.31 161 SER A N 1
ATOM 1276 C CA . SER A 1 161 ? 16.831 14.027 1.696 1.00 89.31 161 SER A CA 1
ATOM 1277 C C . SER A 1 161 ? 16.424 14.761 0.409 1.00 89.31 161 SER A C 1
ATOM 1279 O O . SER A 1 161 ? 15.490 14.349 -0.272 1.00 89.31 161 SER A O 1
ATOM 1281 N N . ALA A 1 162 ? 17.191 15.776 -0.005 1.00 89.94 162 ALA A N 1
ATOM 1282 C CA . ALA A 1 162 ? 16.979 16.509 -1.254 1.00 89.94 162 ALA A CA 1
ATOM 1283 C C . ALA A 1 162 ? 17.012 15.624 -2.520 1.00 89.94 162 ALA A C 1
ATOM 1285 O O . ALA A 1 162 ? 16.314 15.942 -3.485 1.00 89.94 162 ALA A O 1
ATOM 1286 N N . CYS A 1 163 ? 17.767 14.517 -2.520 1.00 91.06 163 CYS A N 1
ATOM 1287 C CA . CYS A 1 163 ? 17.826 13.564 -3.634 1.00 91.06 163 CYS A CA 1
ATOM 1288 C C . CYS A 1 163 ? 16.476 12.860 -3.837 1.00 91.06 163 CYS A C 1
ATOM 1290 O O . CYS A 1 163 ? 15.983 12.795 -4.960 1.00 91.06 163 CYS A O 1
ATOM 1292 N N . TYR A 1 164 ? 15.828 12.422 -2.752 1.00 89.25 164 TYR A N 1
ATOM 1293 C CA . TYR A 1 164 ? 14.534 11.729 -2.811 1.00 89.25 164 TYR A CA 1
ATOM 1294 C C . TYR A 1 164 ? 13.401 12.615 -3.337 1.00 89.25 164 TYR A C 1
ATOM 1296 O O . TYR A 1 164 ? 12.463 12.109 -3.946 1.00 89.25 164 TYR A O 1
ATOM 1304 N N . PHE A 1 165 ? 13.493 13.933 -3.134 1.00 88.69 165 PHE A N 1
ATOM 1305 C CA . PHE A 1 165 ? 12.499 14.909 -3.594 1.00 88.69 165 PHE A CA 1
ATOM 1306 C C . PHE A 1 165 ? 12.830 15.551 -4.950 1.00 88.69 165 PHE A C 1
ATOM 1308 O O . PHE A 1 165 ? 12.118 16.467 -5.358 1.00 88.69 165 PHE A O 1
ATOM 1315 N N . GLY A 1 166 ? 13.897 15.120 -5.635 1.00 85.50 166 GLY A N 1
ATOM 1316 C CA . GLY A 1 166 ? 14.310 15.709 -6.916 1.00 85.50 166 GLY A CA 1
ATOM 1317 C C . GLY A 1 166 ? 14.774 17.168 -6.812 1.00 85.50 166 GLY A C 1
ATOM 1318 O O . GLY A 1 166 ? 14.701 17.909 -7.784 1.00 85.50 166 GLY A O 1
ATOM 1319 N N . LYS A 1 167 ? 15.223 17.603 -5.626 1.00 87.69 167 LYS A N 1
ATOM 1320 C CA . LYS A 1 167 ? 15.709 18.974 -5.365 1.00 87.69 167 LYS A CA 1
ATOM 1321 C C . LYS A 1 167 ? 17.235 19.094 -5.420 1.00 87.69 167 LYS A C 1
ATOM 1323 O O . LYS A 1 167 ? 17.776 20.162 -5.158 1.00 87.69 167 LYS A O 1
ATOM 1328 N N . CYS A 1 168 ? 17.932 17.994 -5.684 1.00 90.12 168 CYS A N 1
ATOM 1329 C CA . CYS A 1 168 ? 19.385 17.951 -5.770 1.00 90.12 168 CYS A CA 1
ATOM 1330 C C . CYS A 1 168 ? 19.831 18.187 -7.220 1.00 90.12 168 CYS A C 1
ATOM 1332 O O . CYS A 1 168 ? 19.386 17.469 -8.111 1.00 90.12 168 CYS A O 1
ATOM 1334 N N . SER A 1 169 ? 20.722 19.159 -7.440 1.00 88.38 169 SER A N 1
ATOM 1335 C CA . SER A 1 169 ? 21.322 19.457 -8.752 1.00 88.38 169 SER A CA 1
ATOM 1336 C C . SER A 1 169 ? 22.352 18.421 -9.203 1.00 88.38 169 SER A C 1
ATOM 1338 O O . SER A 1 169 ? 22.587 18.278 -10.393 1.00 88.38 169 SER A O 1
ATOM 1340 N N . GLU A 1 170 ? 22.947 17.696 -8.254 1.00 90.00 170 GLU A N 1
ATOM 1341 C CA . GLU A 1 170 ? 24.060 16.765 -8.490 1.00 90.00 170 GLU A CA 1
ATOM 1342 C C . GLU A 1 170 ? 23.602 15.319 -8.728 1.00 90.00 170 GLU A C 1
ATOM 1344 O O . GLU A 1 170 ? 24.427 14.418 -8.879 1.00 90.00 170 GLU A O 1
ATOM 1349 N N . CYS A 1 171 ? 22.292 15.052 -8.690 1.00 90.50 171 CYS A N 1
ATOM 1350 C CA . CYS A 1 171 ? 21.804 13.694 -8.899 1.00 90.50 171 CYS A CA 1
ATOM 1351 C C . CYS A 1 171 ? 22.057 13.258 -10.349 1.00 90.50 171 CYS A C 1
ATOM 1353 O O . CYS A 1 171 ? 21.767 14.024 -11.266 1.00 90.50 171 CYS A O 1
ATOM 1355 N N . PRO A 1 172 ? 22.493 12.003 -10.573 1.00 87.88 172 PRO A N 1
ATOM 1356 C CA . PRO A 1 172 ? 22.685 11.457 -11.918 1.00 87.88 172 PRO A CA 1
ATOM 1357 C C . PRO A 1 172 ? 21.378 11.405 -12.726 1.00 87.88 172 PRO A C 1
ATOM 1359 O O . PRO A 1 172 ? 21.406 11.258 -13.946 1.00 87.88 172 PRO A O 1
ATOM 1362 N N . GLY A 1 173 ? 20.232 11.532 -12.051 1.00 87.88 173 GLY A N 1
ATOM 1363 C CA . GLY A 1 173 ? 18.923 11.588 -12.677 1.00 87.88 173 GLY A CA 1
ATOM 1364 C C . GLY A 1 173 ? 18.485 10.234 -13.227 1.00 87.88 173 GLY A C 1
ATOM 1365 O O . GLY A 1 173 ? 19.084 9.192 -12.973 1.00 87.88 173 GLY A O 1
ATOM 1366 N N . SER A 1 174 ? 17.382 10.234 -13.966 1.00 90.69 174 SER A N 1
ATOM 1367 C CA . SER A 1 174 ? 16.793 9.011 -14.516 1.00 90.69 174 SER A CA 1
ATOM 1368 C C . SER A 1 174 ? 17.267 8.661 -15.923 1.00 90.69 174 SER A C 1
ATOM 1370 O O . SER A 1 174 ? 16.981 7.562 -16.387 1.00 90.69 174 SER A O 1
ATOM 1372 N N . GLU A 1 175 ? 17.970 9.566 -16.604 1.00 89.81 175 GLU A N 1
ATOM 1373 C CA . GLU A 1 175 ? 18.349 9.412 -18.015 1.00 89.81 175 GLU A CA 1
ATOM 1374 C C . GLU A 1 175 ? 19.285 8.221 -18.233 1.00 89.81 175 GLU A C 1
ATOM 1376 O O . GLU A 1 175 ? 19.041 7.401 -19.112 1.00 89.81 175 GLU A O 1
ATOM 1381 N N . ASN A 1 176 ? 20.302 8.055 -17.379 1.00 89.00 176 ASN A N 1
ATOM 1382 C CA . ASN A 1 176 ? 21.231 6.925 -17.478 1.00 89.00 176 ASN A CA 1
ATOM 1383 C C . ASN A 1 176 ? 20.512 5.579 -17.297 1.00 89.00 176 ASN A C 1
ATOM 1385 O O . ASN A 1 176 ? 20.760 4.629 -18.036 1.00 89.00 176 ASN A O 1
ATOM 1389 N N . LEU A 1 177 ? 19.595 5.505 -16.326 1.00 90.44 177 LEU A N 1
ATOM 1390 C CA . LEU A 1 177 ? 18.799 4.304 -16.089 1.00 90.44 177 LEU A CA 1
ATOM 1391 C C . LEU A 1 177 ? 17.843 4.030 -17.256 1.00 90.44 177 LEU A C 1
ATOM 1393 O O . LEU A 1 177 ? 17.718 2.881 -17.668 1.00 90.44 177 LEU A O 1
ATOM 1397 N N . ALA A 1 178 ? 17.202 5.068 -17.797 1.00 92.56 178 ALA A N 1
ATOM 1398 C CA . ALA A 1 178 ? 16.333 4.949 -18.963 1.00 92.56 178 ALA A CA 1
ATOM 1399 C C . ALA A 1 178 ? 17.108 4.402 -20.167 1.00 92.56 178 ALA A C 1
ATOM 1401 O O . ALA A 1 178 ? 16.669 3.429 -20.768 1.00 92.56 178 ALA A O 1
ATOM 1402 N N . GLN A 1 179 ? 18.293 4.954 -20.449 1.00 91.06 179 GLN A N 1
ATOM 1403 C CA . GLN A 1 179 ? 19.142 4.487 -21.543 1.00 91.06 179 GLN A CA 1
ATOM 1404 C C . GLN A 1 179 ? 19.537 3.018 -21.362 1.00 91.06 179 GLN A C 1
ATOM 1406 O O . GLN A 1 179 ? 19.365 2.232 -22.283 1.00 91.06 179 GLN A O 1
ATOM 1411 N N . LYS A 1 180 ? 19.968 2.617 -20.159 1.00 89.94 180 LYS A N 1
ATOM 1412 C CA . LYS A 1 180 ? 20.311 1.215 -19.860 1.00 89.94 180 LYS A CA 1
ATOM 1413 C C . LYS A 1 180 ? 19.146 0.251 -20.091 1.00 89.94 180 LYS A C 1
ATOM 1415 O O . LYS A 1 180 ? 19.353 -0.850 -20.591 1.00 89.94 180 LYS A O 1
ATOM 1420 N N . ILE A 1 181 ? 17.929 0.658 -19.733 1.00 89.88 181 ILE A N 1
ATOM 1421 C CA . ILE A 1 181 ? 16.717 -0.141 -19.953 1.00 89.88 181 ILE A CA 1
ATOM 1422 C C . ILE A 1 181 ? 16.381 -0.217 -21.449 1.00 89.88 181 ILE A C 1
ATOM 1424 O O . ILE A 1 181 ? 16.070 -1.297 -21.949 1.00 89.88 181 ILE A O 1
ATOM 1428 N N . SER A 1 182 ? 16.481 0.898 -22.174 1.00 90.44 182 SER A N 1
ATOM 1429 C CA . SER A 1 182 ? 16.276 0.927 -23.625 1.00 90.44 182 SER A CA 1
ATOM 1430 C C . SER A 1 182 ? 17.296 0.054 -24.358 1.00 90.44 182 SER A C 1
ATOM 1432 O O . SER A 1 182 ? 16.914 -0.765 -25.191 1.00 90.44 182 SER A O 1
ATOM 1434 N N . ASP A 1 183 ? 18.579 0.162 -24.006 1.00 88.75 183 ASP A N 1
ATOM 1435 C CA . ASP A 1 183 ? 19.656 -0.662 -24.561 1.00 88.75 183 ASP A CA 1
ATOM 1436 C C . ASP A 1 183 ? 19.411 -2.146 -24.272 1.00 88.75 183 ASP A C 1
ATOM 1438 O O . ASP A 1 183 ? 19.586 -2.991 -25.149 1.00 88.75 183 ASP A O 1
ATOM 1442 N N . PHE A 1 184 ? 18.929 -2.471 -23.069 1.00 87.19 184 PHE A N 1
ATOM 1443 C CA . PHE A 1 184 ? 18.527 -3.828 -22.716 1.00 87.19 184 PHE A CA 1
ATOM 1444 C C . PHE A 1 184 ? 17.409 -4.358 -23.627 1.00 87.19 184 PHE A C 1
ATOM 1446 O O . PHE A 1 184 ? 17.511 -5.482 -24.125 1.00 87.19 184 PHE A O 1
ATOM 1453 N N . PHE A 1 185 ? 16.360 -3.575 -23.895 1.00 88.38 185 PHE A N 1
ATOM 1454 C CA . PHE A 1 185 ? 15.287 -4.008 -24.798 1.00 88.38 185 PHE A CA 1
ATOM 1455 C C . PHE A 1 185 ? 15.747 -4.129 -26.250 1.00 88.38 185 PHE A C 1
ATOM 1457 O O . PHE A 1 185 ? 15.390 -5.102 -26.913 1.00 88.38 185 PHE A O 1
ATOM 1464 N N . ASN A 1 186 ? 16.598 -3.212 -26.712 1.00 87.94 186 ASN A N 1
ATOM 1465 C CA . ASN A 1 186 ? 17.183 -3.264 -28.050 1.00 87.94 186 ASN A CA 1
ATOM 1466 C C . ASN A 1 186 ? 18.049 -4.516 -28.238 1.00 87.94 186 ASN A C 1
ATOM 1468 O O . ASN A 1 186 ? 17.889 -5.236 -29.222 1.00 87.94 186 ASN A O 1
ATOM 1472 N N . ASN A 1 187 ? 18.913 -4.824 -27.267 1.00 85.94 187 ASN A N 1
ATOM 1473 C CA . ASN A 1 187 ? 19.788 -5.998 -27.312 1.00 85.94 187 ASN A CA 1
ATOM 1474 C C . ASN A 1 187 ? 19.009 -7.317 -27.234 1.00 85.94 187 ASN A C 1
ATOM 1476 O O . ASN A 1 187 ? 19.455 -8.330 -27.768 1.00 85.94 187 ASN A O 1
ATOM 1480 N N . THR A 1 188 ? 17.850 -7.312 -26.574 1.00 82.44 188 THR A N 1
ATOM 1481 C CA . THR A 1 188 ? 17.004 -8.505 -26.413 1.00 82.44 188 THR A CA 1
ATOM 1482 C C . THR A 1 188 ? 15.923 -8.632 -27.489 1.00 82.44 188 THR A C 1
ATOM 1484 O O . THR A 1 188 ? 15.243 -9.654 -27.547 1.00 82.44 188 THR A O 1
ATOM 1487 N N . GLY A 1 189 ? 15.769 -7.631 -28.363 1.00 83.88 189 GLY A N 1
ATOM 1488 C CA . GLY A 1 189 ? 14.756 -7.619 -29.422 1.00 83.88 189 GLY A CA 1
ATOM 1489 C C . GLY A 1 189 ? 13.315 -7.538 -28.904 1.00 83.88 189 GLY A C 1
ATOM 1490 O O . GLY A 1 189 ? 12.387 -7.972 -29.585 1.00 83.88 189 GLY A O 1
ATOM 1491 N N . VAL A 1 190 ? 13.107 -7.025 -27.687 1.00 86.12 190 VAL A N 1
ATOM 1492 C CA . VAL A 1 190 ? 11.775 -6.918 -27.077 1.00 86.12 190 VAL A CA 1
ATOM 1493 C C . VAL A 1 190 ? 11.112 -5.618 -27.527 1.00 86.12 190 VAL A C 1
ATOM 1495 O O . VAL A 1 190 ? 11.452 -4.538 -27.053 1.00 86.12 190 VAL A O 1
ATOM 1498 N N . GLU A 1 191 ? 10.124 -5.723 -28.413 1.00 89.00 191 GLU A N 1
ATOM 1499 C CA . GLU A 1 191 ? 9.369 -4.561 -28.906 1.00 89.00 191 GLU A CA 1
ATOM 1500 C C . GLU A 1 191 ? 8.218 -4.157 -27.978 1.00 89.00 191 GLU A C 1
ATOM 1502 O O . GLU A 1 191 ? 7.939 -2.974 -27.804 1.00 89.00 191 GLU A O 1
ATOM 1507 N N . ASN A 1 192 ? 7.533 -5.138 -27.379 1.00 91.00 192 ASN A N 1
ATOM 1508 C CA . ASN A 1 192 ? 6.345 -4.924 -26.554 1.00 91.00 192 ASN A CA 1
ATOM 1509 C C . ASN A 1 192 ? 6.420 -5.717 -25.251 1.00 91.00 192 ASN A C 1
ATOM 1511 O O . ASN A 1 192 ? 6.828 -6.879 -25.231 1.00 91.00 192 ASN A O 1
ATOM 1515 N N . ILE A 1 193 ? 5.951 -5.107 -24.166 1.00 91.88 193 ILE A N 1
ATOM 1516 C CA . ILE A 1 193 ? 5.969 -5.687 -22.824 1.00 91.88 193 ILE A CA 1
ATOM 1517 C C . ILE A 1 193 ? 4.549 -5.753 -22.292 1.00 91.88 193 ILE A C 1
ATOM 1519 O O . ILE A 1 193 ? 3.830 -4.753 -22.231 1.00 91.88 193 ILE A O 1
ATOM 1523 N N . THR A 1 194 ? 4.167 -6.954 -21.866 1.00 93.31 194 THR A N 1
ATOM 1524 C CA . THR A 1 194 ? 2.901 -7.201 -21.180 1.00 93.31 194 THR A CA 1
ATOM 1525 C C . THR A 1 194 ? 3.147 -7.236 -19.679 1.00 93.31 194 THR A C 1
ATOM 1527 O O . THR A 1 194 ? 3.947 -8.035 -19.197 1.00 93.31 194 THR A O 1
ATOM 1530 N N . PHE A 1 195 ? 2.454 -6.392 -18.920 1.00 93.44 195 PHE A N 1
ATOM 1531 C CA . PHE A 1 195 ? 2.614 -6.307 -17.469 1.00 93.44 195 PHE A CA 1
ATOM 1532 C C . PHE A 1 195 ? 1.279 -6.045 -16.776 1.00 93.44 195 PHE A C 1
ATOM 1534 O O . PHE A 1 195 ? 0.286 -5.689 -17.405 1.00 93.44 195 PHE A O 1
ATOM 1541 N N . LYS A 1 196 ? 1.243 -6.237 -15.456 1.00 92.50 196 LYS A N 1
ATOM 1542 C CA . LYS A 1 196 ? 0.048 -5.978 -14.645 1.00 92.50 196 LYS A CA 1
ATOM 1543 C C . LYS A 1 196 ? 0.228 -4.738 -13.781 1.00 92.50 196 LYS A C 1
ATOM 1545 O O . LYS A 1 196 ? 1.325 -4.491 -13.285 1.00 92.50 196 LYS A O 1
ATOM 1550 N N . GLN A 1 197 ? -0.850 -4.001 -13.539 1.00 91.25 197 GLN A N 1
ATOM 1551 C CA . GLN A 1 197 ? -0.838 -2.812 -12.689 1.00 91.25 197 GLN A CA 1
ATOM 1552 C C . GLN A 1 197 ? -2.124 -2.695 -11.867 1.00 91.25 197 GLN A C 1
ATOM 1554 O O . GLN A 1 197 ? -3.220 -2.952 -12.358 1.00 91.25 197 GLN A O 1
ATOM 1559 N N . TRP A 1 198 ? -1.995 -2.269 -10.612 1.00 89.12 198 TRP A N 1
ATOM 1560 C CA . TRP A 1 198 ? -3.122 -1.867 -9.780 1.00 89.12 198 TRP A CA 1
ATOM 1561 C C . TRP A 1 198 ? -3.563 -0.434 -10.090 1.00 89.12 198 TRP A C 1
ATOM 1563 O O . TRP A 1 198 ? -2.763 0.503 -9.974 1.00 89.12 198 TRP A O 1
ATOM 1573 N N . LEU A 1 199 ? -4.847 -0.264 -10.403 1.00 84.12 199 LEU A N 1
ATOM 1574 C CA . LEU A 1 199 ? -5.530 1.024 -10.504 1.00 84.12 199 LEU A CA 1
ATOM 1575 C C . LEU A 1 199 ? -6.348 1.300 -9.238 1.00 84.12 199 LEU A C 1
ATOM 1577 O O . LEU A 1 199 ? -6.992 0.406 -8.685 1.00 84.12 199 LEU A O 1
ATOM 1581 N N . SER A 1 200 ? -6.322 2.553 -8.780 1.00 70.12 200 SER A N 1
ATOM 1582 C CA . SER A 1 200 ? -7.028 3.014 -7.580 1.00 70.12 200 SER A CA 1
ATOM 1583 C C . SER A 1 200 ? -8.118 4.019 -7.954 1.00 70.12 200 SER A C 1
ATOM 1585 O O . SER A 1 200 ? -7.971 5.211 -7.705 1.00 70.12 200 SER A O 1
ATOM 1587 N N . THR A 1 201 ? -9.205 3.553 -8.572 1.00 53.94 201 THR A N 1
ATOM 1588 C CA . THR A 1 201 ? -10.319 4.413 -9.032 1.00 53.94 201 THR A CA 1
ATOM 1589 C C . THR A 1 201 ? -11.572 4.363 -8.147 1.00 53.94 201 THR A C 1
ATOM 1591 O O . THR A 1 201 ? -12.528 5.055 -8.453 1.00 53.94 201 THR A O 1
ATOM 1594 N N . ASN A 1 202 ? -11.574 3.559 -7.072 1.00 48.31 202 ASN A N 1
ATOM 1595 C CA . ASN A 1 202 ? -12.527 3.493 -5.929 1.00 48.31 202 ASN A CA 1
ATOM 1596 C C . ASN A 1 202 ? -12.431 2.099 -5.277 1.00 48.31 202 ASN A C 1
ATOM 1598 O O . ASN A 1 202 ? -12.575 1.925 -4.067 1.00 48.31 202 ASN A O 1
ATOM 1602 N N . ARG A 1 203 ? -12.133 1.093 -6.108 1.00 63.59 203 ARG A N 1
ATOM 1603 C CA . ARG A 1 203 ? -11.715 -0.266 -5.745 1.00 63.59 203 ARG A CA 1
ATOM 1604 C C . ARG A 1 203 ? -10.352 -0.529 -6.389 1.00 63.59 203 ARG A C 1
ATOM 1606 O O . ARG A 1 203 ? -10.069 0.020 -7.451 1.00 63.59 203 ARG A O 1
ATOM 1613 N N . LEU A 1 204 ? -9.517 -1.349 -5.751 1.00 71.56 204 LEU A N 1
ATOM 1614 C CA . LEU A 1 204 ? -8.254 -1.785 -6.345 1.00 71.56 204 LEU A CA 1
ATOM 1615 C C . LEU A 1 204 ? -8.557 -2.813 -7.431 1.00 71.56 204 LEU A C 1
ATOM 1617 O O . LEU A 1 204 ? -9.067 -3.893 -7.137 1.00 71.56 204 LEU A O 1
ATOM 1621 N N . THR A 1 205 ? -8.262 -2.461 -8.674 1.00 82.56 205 THR A N 1
ATOM 1622 C CA . THR A 1 205 ? -8.431 -3.348 -9.829 1.00 82.56 205 THR A CA 1
ATOM 1623 C C . THR A 1 205 ? -7.064 -3.648 -10.421 1.00 82.56 205 THR A C 1
ATOM 1625 O O . THR A 1 205 ? -6.236 -2.749 -10.544 1.00 82.56 205 THR A O 1
ATOM 1628 N N . LEU A 1 206 ? -6.795 -4.924 -10.704 1.00 87.00 206 LEU A N 1
ATOM 1629 C CA . LEU A 1 206 ? -5.561 -5.357 -11.353 1.00 87.00 206 LEU A CA 1
ATOM 1630 C C . LEU A 1 206 ? -5.832 -5.474 -12.848 1.00 87.00 206 LEU A C 1
ATOM 1632 O O . LEU A 1 206 ? -6.586 -6.350 -13.267 1.00 87.00 206 LEU A O 1
ATOM 1636 N N . GLU A 1 207 ? -5.213 -4.606 -13.632 1.00 89.38 207 GLU A N 1
ATOM 1637 C CA . GLU A 1 207 ? -5.334 -4.597 -15.085 1.00 89.38 207 GLU A CA 1
ATOM 1638 C C . GLU A 1 207 ? -4.065 -5.158 -15.727 1.00 89.38 207 GLU A C 1
ATOM 1640 O O . GLU A 1 207 ? -2.975 -5.052 -15.161 1.00 89.38 207 GLU A O 1
ATOM 1645 N N . THR A 1 208 ? -4.213 -5.790 -16.893 1.00 93.44 208 THR A N 1
ATOM 1646 C CA . THR A 1 208 ? -3.083 -6.208 -17.732 1.00 93.44 208 THR A CA 1
ATOM 1647 C C . THR A 1 208 ? -2.946 -5.213 -18.872 1.00 93.44 208 THR A C 1
ATOM 1649 O O . THR A 1 208 ? -3.902 -4.993 -19.609 1.00 93.44 208 THR A O 1
ATOM 1652 N N . LEU A 1 209 ? -1.766 -4.618 -19.001 1.00 92.81 209 LEU A N 1
ATOM 1653 C CA . LEU A 1 209 ? -1.439 -3.608 -19.995 1.00 92.81 209 LEU A CA 1
ATOM 1654 C C . LEU A 1 209 ? -0.358 -4.142 -20.932 1.00 92.81 209 LEU A C 1
ATOM 1656 O O . LEU A 1 209 ? 0.501 -4.925 -20.521 1.00 92.81 209 LEU A O 1
ATOM 1660 N N . VAL A 1 210 ? -0.390 -3.672 -22.175 1.00 94.75 210 VAL A N 1
ATOM 1661 C CA . VAL A 1 210 ? 0.662 -3.887 -23.170 1.00 94.75 210 VAL A CA 1
ATOM 1662 C C . VAL A 1 210 ? 1.174 -2.517 -23.591 1.00 94.75 210 VAL A C 1
ATOM 1664 O O . VAL A 1 210 ? 0.377 -1.629 -23.898 1.00 94.75 210 VAL A O 1
ATOM 1667 N N . LYS A 1 211 ? 2.491 -2.324 -23.550 1.00 94.75 211 LYS A N 1
ATOM 1668 C CA . LYS A 1 211 ? 3.163 -1.093 -23.986 1.00 94.75 211 LYS A CA 1
ATOM 1669 C C . LYS A 1 211 ? 4.359 -1.442 -24.862 1.00 94.75 211 LYS A C 1
ATOM 1671 O O . LYS A 1 211 ? 4.943 -2.509 -24.668 1.00 94.75 211 LYS A O 1
ATOM 1676 N N . SER A 1 212 ? 4.730 -0.538 -25.767 1.00 95.50 212 SER A N 1
ATOM 1677 C CA . SER A 1 212 ? 6.022 -0.623 -26.452 1.00 95.50 212 SER A CA 1
ATOM 1678 C C . SER A 1 212 ? 7.159 -0.532 -25.433 1.00 95.50 212 SER A C 1
ATOM 1680 O O . SER A 1 212 ? 6.968 -0.014 -24.328 1.00 95.50 212 SER A O 1
ATOM 1682 N N . SER A 1 213 ? 8.340 -1.038 -25.774 1.00 92.50 213 SER A N 1
ATOM 1683 C CA . SER A 1 213 ? 9.528 -0.954 -24.918 1.00 92.50 213 SER A CA 1
ATOM 1684 C C . SER A 1 213 ? 9.874 0.496 -24.554 1.00 92.50 213 SER A C 1
ATOM 1686 O O . SER A 1 213 ? 10.180 0.779 -23.394 1.00 92.50 213 SER A O 1
ATOM 1688 N N . GLU A 1 214 ? 9.728 1.430 -25.494 1.00 94.00 214 GLU A N 1
ATOM 1689 C CA . GLU A 1 214 ? 9.926 2.870 -25.284 1.00 94.00 214 GLU A CA 1
ATOM 1690 C C . GLU A 1 214 ? 8.918 3.451 -24.278 1.00 94.00 214 GLU A C 1
ATOM 1692 O O . GLU A 1 214 ? 9.310 4.011 -23.248 1.00 94.00 214 GLU A O 1
ATOM 1697 N N . ASP A 1 215 ? 7.617 3.241 -24.515 1.00 95.38 215 ASP A N 1
ATOM 1698 C CA . ASP A 1 215 ? 6.549 3.726 -23.632 1.00 95.38 215 ASP A CA 1
ATOM 1699 C C . ASP A 1 215 ? 6.638 3.091 -22.245 1.00 95.38 215 ASP A C 1
ATOM 1701 O O . ASP A 1 215 ? 6.378 3.736 -21.226 1.00 95.38 215 ASP A O 1
ATOM 1705 N N . PHE A 1 216 ? 6.977 1.804 -22.192 1.00 94.94 216 PHE A N 1
ATOM 1706 C CA . PHE A 1 216 ? 7.164 1.079 -20.948 1.00 94.94 216 PHE A CA 1
ATOM 1707 C C . PHE A 1 216 ? 8.335 1.651 -20.151 1.00 94.94 216 PHE A C 1
ATOM 1709 O O . PHE A 1 216 ? 8.209 1.822 -18.938 1.00 94.94 216 PHE A O 1
ATOM 1716 N N . THR A 1 217 ? 9.446 1.978 -20.814 1.00 94.25 217 THR A N 1
ATOM 1717 C CA . THR A 1 217 ? 10.637 2.550 -20.171 1.00 94.25 217 THR A CA 1
ATOM 1718 C C . THR A 1 217 ? 10.320 3.912 -19.572 1.00 94.25 217 THR A C 1
ATOM 1720 O O . THR A 1 217 ? 10.538 4.116 -18.375 1.00 94.25 217 THR A O 1
ATOM 1723 N N . ALA A 1 218 ? 9.714 4.811 -20.351 1.00 95.62 218 ALA A N 1
ATOM 1724 C CA . ALA A 1 218 ? 9.278 6.117 -19.858 1.00 95.62 218 ALA A CA 1
ATOM 1725 C C . ALA A 1 218 ? 8.317 5.976 -18.664 1.00 95.62 218 ALA A C 1
ATOM 1727 O O . ALA A 1 218 ? 8.481 6.630 -17.629 1.00 95.62 218 ALA A O 1
ATOM 1728 N N . PHE A 1 219 ? 7.359 5.053 -18.770 1.00 95.19 219 PHE A N 1
ATOM 1729 C CA . PHE A 1 219 ? 6.385 4.799 -17.717 1.00 95.19 219 PHE A CA 1
ATOM 1730 C C . PHE A 1 219 ? 7.018 4.209 -16.449 1.00 95.19 219 PHE A C 1
ATOM 1732 O O . PHE A 1 219 ? 6.658 4.598 -15.337 1.00 95.19 219 PHE A O 1
ATOM 1739 N N . LEU A 1 220 ? 7.989 3.302 -16.578 1.00 94.62 220 LEU A N 1
ATOM 1740 C CA . LEU A 1 220 ? 8.708 2.727 -15.441 1.00 94.62 220 LEU A CA 1
ATOM 1741 C C . LEU A 1 220 ? 9.509 3.797 -14.699 1.00 94.62 220 LEU A C 1
ATOM 1743 O O . LEU A 1 220 ? 9.477 3.840 -13.469 1.00 94.62 220 LEU A O 1
ATOM 1747 N N . ILE A 1 221 ? 10.186 4.675 -15.438 1.00 94.75 221 ILE A N 1
ATOM 1748 C CA . ILE A 1 221 ? 10.956 5.784 -14.872 1.00 94.75 221 ILE A CA 1
ATOM 1749 C C . ILE A 1 221 ? 10.054 6.731 -14.077 1.00 94.75 221 ILE A C 1
ATOM 1751 O O . ILE A 1 221 ? 10.376 7.050 -12.932 1.00 94.75 221 ILE A O 1
ATOM 1755 N N . GLU A 1 222 ? 8.894 7.105 -14.619 1.00 94.25 222 GLU A N 1
ATOM 1756 C CA . GLU A 1 222 ? 7.901 7.917 -13.903 1.00 94.25 222 GLU A CA 1
ATOM 1757 C C . GLU A 1 222 ? 7.478 7.244 -12.581 1.00 94.25 222 GLU A C 1
ATOM 1759 O O . GLU A 1 222 ? 7.454 7.872 -11.516 1.00 94.25 222 GLU A O 1
ATOM 1764 N N . LYS A 1 223 ? 7.197 5.932 -12.605 1.00 93.88 223 LYS A N 1
ATOM 1765 C CA . LYS A 1 223 ? 6.819 5.188 -11.392 1.00 93.88 223 LYS A CA 1
ATOM 1766 C C . LYS A 1 223 ? 7.966 5.047 -10.394 1.00 93.88 223 LYS A C 1
ATOM 1768 O O . LYS A 1 223 ? 7.706 5.084 -9.191 1.00 93.88 223 LYS A O 1
ATOM 1773 N N . LEU A 1 224 ? 9.209 4.925 -10.853 1.00 93.50 224 LEU A N 1
ATOM 1774 C CA . LEU A 1 224 ? 10.392 4.913 -9.989 1.00 93.50 224 LEU A CA 1
ATOM 1775 C C . LEU A 1 224 ? 10.624 6.275 -9.323 1.00 93.50 224 LEU A C 1
ATOM 1777 O O . LEU A 1 224 ? 10.903 6.314 -8.126 1.00 93.50 224 LEU A O 1
ATOM 1781 N N . GLN A 1 225 ? 10.432 7.385 -10.041 1.00 92.06 225 GLN A N 1
ATOM 1782 C CA . GLN A 1 225 ? 10.511 8.734 -9.467 1.00 92.06 225 GLN A CA 1
ATOM 1783 C C . GLN A 1 225 ? 9.455 8.958 -8.374 1.00 92.06 225 GLN A C 1
ATOM 1785 O O . GLN A 1 225 ? 9.770 9.471 -7.300 1.00 92.06 225 GLN A O 1
ATOM 1790 N N . LEU A 1 226 ? 8.216 8.508 -8.597 1.00 91.62 226 LEU A N 1
ATOM 1791 C CA . LEU A 1 226 ? 7.174 8.530 -7.561 1.00 91.62 226 LEU A CA 1
ATOM 1792 C C . LEU A 1 226 ? 7.529 7.628 -6.369 1.00 91.62 226 LEU A C 1
ATOM 1794 O O . LEU A 1 226 ? 7.270 7.975 -5.212 1.00 91.62 226 LEU A O 1
ATOM 1798 N N . LEU A 1 227 ? 8.136 6.470 -6.639 1.00 91.44 227 LEU A N 1
ATOM 1799 C CA . LEU A 1 227 ? 8.565 5.537 -5.606 1.00 91.44 227 LEU A CA 1
ATOM 1800 C C . LEU A 1 227 ? 9.697 6.103 -4.738 1.00 91.44 227 LEU A C 1
ATOM 1802 O O . LEU A 1 227 ? 9.690 5.832 -3.541 1.00 91.44 227 LEU A O 1
ATOM 1806 N N . LEU A 1 228 ? 10.621 6.899 -5.292 1.00 89.94 228 LEU A N 1
ATOM 1807 C CA . LEU A 1 228 ? 11.699 7.552 -4.531 1.00 89.94 228 LEU A CA 1
ATOM 1808 C C . LEU A 1 228 ? 11.141 8.374 -3.365 1.00 89.94 228 LEU A C 1
ATOM 1810 O O . LEU A 1 228 ? 11.473 8.120 -2.206 1.00 89.94 228 LEU A O 1
ATOM 1814 N N . GLN A 1 229 ? 10.242 9.311 -3.672 1.00 88.81 229 GLN A N 1
ATOM 1815 C CA . GLN A 1 229 ? 9.615 10.182 -2.676 1.00 88.81 229 GLN A CA 1
ATOM 1816 C C . GLN A 1 229 ? 8.819 9.368 -1.657 1.00 88.81 229 GLN A C 1
ATOM 1818 O O . GLN A 1 229 ? 8.930 9.568 -0.447 1.00 88.81 229 GLN A O 1
ATOM 1823 N N . HIS A 1 230 ? 8.024 8.417 -2.150 1.00 87.12 230 HIS A N 1
ATOM 1824 C CA . HIS A 1 230 ? 7.165 7.610 -1.299 1.00 87.12 230 HIS A CA 1
ATOM 1825 C C . HIS A 1 230 ? 7.962 6.689 -0.366 1.00 87.12 230 HIS A C 1
ATOM 1827 O O . HIS A 1 230 ? 7.580 6.526 0.790 1.00 87.12 230 HIS A O 1
ATOM 1833 N N . SER A 1 231 ? 9.067 6.107 -0.842 1.00 83.12 231 SER A N 1
ATOM 1834 C CA . SER A 1 231 ? 9.931 5.245 -0.035 1.00 83.12 231 SER A CA 1
ATOM 1835 C C . SER A 1 231 ? 10.569 6.021 1.110 1.00 83.12 231 SER A C 1
ATOM 1837 O O . SER A 1 231 ? 10.602 5.490 2.210 1.00 83.12 231 SER A O 1
ATOM 1839 N N . PHE A 1 232 ? 11.023 7.257 0.871 1.00 85.56 232 PHE A N 1
ATOM 1840 C CA . PHE A 1 232 ? 11.600 8.111 1.914 1.00 85.56 232 PHE A CA 1
ATOM 1841 C C . PHE A 1 232 ? 10.568 8.465 2.994 1.00 85.56 232 PHE A C 1
ATOM 1843 O O . PHE A 1 232 ? 10.805 8.246 4.178 1.00 85.56 232 PHE A O 1
ATOM 1850 N N . ILE A 1 233 ? 9.378 8.923 2.585 1.00 82.31 233 ILE A N 1
ATOM 1851 C CA . ILE A 1 233 ? 8.296 9.299 3.512 1.00 82.31 233 ILE A CA 1
ATOM 1852 C C . ILE A 1 233 ? 7.767 8.091 4.296 1.00 82.31 233 ILE A C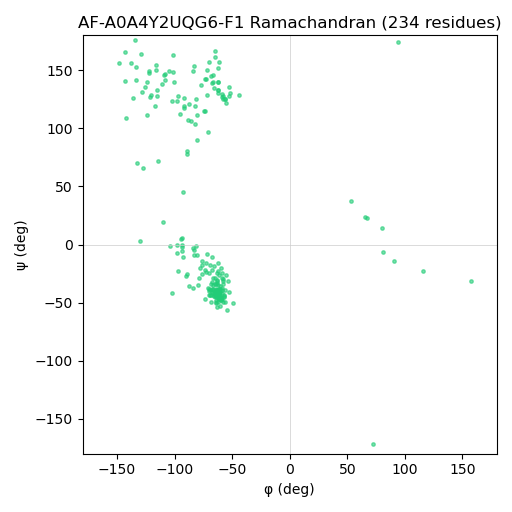 1
ATOM 1854 O O . ILE A 1 233 ? 7.334 8.234 5.429 1.00 82.31 233 ILE A O 1
ATOM 1858 N N . ALA A 1 234 ? 7.742 6.900 3.693 1.00 73.31 234 ALA A N 1
ATOM 1859 C CA . ALA A 1 234 ? 7.208 5.709 4.349 1.00 73.31 234 ALA A CA 1
ATOM 1860 C C . ALA A 1 234 ? 8.155 5.101 5.399 1.00 73.31 234 ALA A C 1
ATOM 1862 O O . ALA A 1 234 ? 7.699 4.262 6.185 1.00 73.31 234 ALA A O 1
ATOM 1863 N N . THR A 1 235 ? 9.446 5.450 5.353 1.00 65.19 235 THR A N 1
ATOM 1864 C CA . THR A 1 235 ? 10.482 4.973 6.283 1.00 65.19 235 THR A CA 1
ATOM 1865 C C . THR A 1 235 ? 10.778 5.932 7.435 1.00 65.19 235 THR A C 1
ATOM 1867 O O . THR A 1 235 ? 11.276 5.458 8.453 1.00 65.19 235 THR A O 1
ATOM 1870 N N . GLU A 1 236 ? 10.479 7.224 7.275 1.00 49.78 236 GLU A N 1
ATOM 1871 C CA . GLU A 1 236 ? 10.444 8.227 8.359 1.00 49.78 236 GLU A CA 1
ATOM 1872 C C . GLU A 1 236 ? 9.200 8.041 9.249 1.00 49.78 236 GLU A C 1
ATOM 1874 O O . GLU A 1 236 ? 9.337 8.130 10.490 1.00 49.78 236 GLU A O 1
#

Organism: Araneus ventricosus (NCBI:txid182803)